Protein AF-A0A0K2GGG1-F1 (afdb_monomer)

Structure (mmCIF, N/CA/C/O backbone):
data_AF-A0A0K2GGG1-F1
#
_entry.id   AF-A0A0K2GGG1-F1
#
loop_
_atom_site.group_PDB
_atom_site.id
_atom_site.type_symbol
_atom_site.label_atom_id
_atom_site.label_alt_id
_atom_site.label_comp_id
_atom_site.label_asym_id
_atom_site.label_entity_id
_atom_site.label_seq_id
_atom_site.pdbx_PDB_ins_code
_atom_site.Cartn_x
_atom_site.Cartn_y
_atom_site.Cartn_z
_atom_site.occupancy
_atom_site.B_iso_or_equiv
_atom_site.auth_seq_id
_atom_site.auth_comp_id
_atom_site.auth_asym_id
_atom_site.auth_atom_id
_atom_site.pdbx_PDB_model_num
ATOM 1 N N . MET A 1 1 ? 23.194 -4.667 -5.342 1.00 60.28 1 MET A N 1
ATOM 2 C CA . MET A 1 1 ? 22.878 -6.091 -5.567 1.00 60.28 1 MET A CA 1
ATOM 3 C C . MET A 1 1 ? 22.577 -6.253 -7.044 1.00 60.28 1 MET A C 1
ATOM 5 O O . MET A 1 1 ? 21.458 -5.980 -7.454 1.00 60.28 1 MET A O 1
ATOM 9 N N . GLU A 1 2 ? 23.591 -6.583 -7.842 1.00 70.12 2 GLU A N 1
ATOM 10 C CA . GLU A 1 2 ? 23.447 -6.725 -9.300 1.00 70.12 2 GLU A CA 1
ATOM 11 C C . GLU A 1 2 ? 22.573 -7.927 -9.679 1.00 70.12 2 GLU A C 1
ATOM 13 O O . GLU A 1 2 ? 21.819 -7.833 -10.638 1.00 70.12 2 GLU A O 1
ATOM 18 N N . TRP A 1 3 ? 22.535 -8.960 -8.829 1.00 77.25 3 TRP A N 1
ATOM 19 C CA . TRP A 1 3 ? 21.782 -10.194 -9.073 1.00 77.25 3 TRP A CA 1
ATOM 20 C C . TRP A 1 3 ? 20.269 -10.023 -9.285 1.00 77.25 3 TRP A C 1
ATOM 22 O O . TRP A 1 3 ? 19.634 -10.866 -9.902 1.00 77.25 3 TRP A O 1
ATOM 32 N N . LEU A 1 4 ? 19.648 -8.927 -8.824 1.00 76.44 4 LEU A N 1
ATOM 33 C CA . LEU A 1 4 ? 18.224 -8.671 -9.112 1.00 76.44 4 LEU A CA 1
ATOM 34 C C . LEU A 1 4 ? 17.954 -8.393 -10.602 1.00 76.44 4 LEU A C 1
ATOM 36 O O . LEU A 1 4 ? 16.791 -8.405 -11.015 1.00 76.44 4 LEU A O 1
ATOM 40 N N . LYS A 1 5 ? 19.004 -8.112 -11.381 1.00 78.25 5 LYS A N 1
ATOM 41 C CA . LYS A 1 5 ? 18.961 -7.916 -12.833 1.00 78.25 5 LYS A CA 1
ATOM 42 C C . LYS A 1 5 ? 19.289 -9.190 -13.616 1.00 78.25 5 LYS A C 1
ATOM 44 O O . LYS A 1 5 ? 19.079 -9.195 -14.823 1.00 78.25 5 LYS A O 1
ATOM 49 N N . ASP A 1 6 ? 19.760 -10.243 -12.950 1.00 84.62 6 ASP A N 1
ATOM 50 C CA . ASP A 1 6 ? 20.060 -11.521 -13.595 1.00 84.62 6 ASP A CA 1
ATOM 51 C C . ASP A 1 6 ? 18.780 -12.150 -14.170 1.00 84.62 6 ASP A C 1
ATOM 53 O O . ASP A 1 6 ? 17.676 -11.797 -13.726 1.00 84.62 6 ASP A O 1
ATOM 57 N N . PRO A 1 7 ? 18.900 -13.082 -15.134 1.00 87.75 7 PRO A N 1
ATOM 58 C CA . PRO A 1 7 ? 17.758 -13.794 -15.692 1.00 87.75 7 PRO A CA 1
ATOM 59 C C . PRO A 1 7 ? 16.873 -14.419 -14.612 1.00 87.75 7 PRO A C 1
ATOM 61 O O . PRO A 1 7 ? 17.352 -15.035 -13.658 1.00 87.75 7 PRO A O 1
ATOM 64 N N . GLY A 1 8 ? 15.567 -14.232 -14.772 1.00 87.19 8 GLY A N 1
ATOM 65 C CA . GLY A 1 8 ? 14.542 -14.726 -13.871 1.00 87.19 8 GLY A CA 1
ATOM 66 C C . GLY A 1 8 ? 14.469 -16.252 -13.798 1.00 87.19 8 GLY A C 1
ATOM 67 O O . GLY A 1 8 ? 15.013 -16.986 -14.621 1.00 87.19 8 GLY A O 1
ATOM 68 N N . PHE A 1 9 ? 13.758 -16.737 -12.785 1.00 91.81 9 PHE A N 1
ATOM 69 C CA . PHE A 1 9 ? 13.574 -18.162 -12.509 1.00 91.81 9 PHE A CA 1
ATOM 70 C C . PHE A 1 9 ? 12.283 -18.737 -13.112 1.00 91.81 9 PHE A C 1
ATOM 72 O O . PHE A 1 9 ? 12.062 -19.944 -13.033 1.00 91.81 9 PHE A O 1
ATOM 79 N N . LEU A 1 10 ? 11.423 -17.907 -13.713 1.00 88.94 10 LEU A N 1
ATOM 80 C CA . LEU A 1 10 ? 10.177 -18.332 -14.363 1.00 88.94 10 LEU A CA 1
ATOM 81 C C . LEU A 1 10 ? 10.354 -18.706 -15.844 1.00 88.94 10 LEU A C 1
ATOM 83 O O . LEU A 1 10 ? 9.376 -19.051 -16.503 1.00 88.94 10 LEU A O 1
ATOM 87 N N . GLY A 1 11 ? 11.583 -18.655 -16.373 1.00 84.38 11 GLY A N 1
ATOM 88 C CA . GLY A 1 11 ? 11.876 -19.003 -17.769 1.00 84.38 11 GLY A CA 1
ATOM 89 C C . GLY A 1 11 ? 11.333 -17.997 -18.791 1.00 84.38 11 GLY A C 1
ATOM 90 O O . GLY A 1 11 ? 11.117 -18.353 -19.946 1.00 84.38 11 GLY A O 1
ATOM 91 N N . THR A 1 12 ? 11.084 -16.757 -18.364 1.00 87.31 12 THR A N 1
ATOM 92 C CA . THR A 1 12 ? 10.664 -15.630 -19.210 1.00 87.31 12 THR A CA 1
ATOM 93 C C . THR A 1 12 ? 11.850 -14.687 -19.470 1.00 87.31 12 THR A C 1
ATOM 95 O O . THR A 1 12 ? 12.963 -14.934 -19.007 1.00 87.31 12 THR A O 1
ATOM 98 N N . HIS A 1 13 ? 11.628 -13.572 -20.174 1.00 86.31 13 HIS A N 1
ATOM 99 C CA . HIS A 1 13 ? 12.632 -12.506 -20.327 1.00 86.31 13 HIS A CA 1
ATOM 100 C C . HIS A 1 13 ? 12.722 -11.575 -19.104 1.00 86.31 13 HIS A C 1
ATOM 102 O O . HIS A 1 13 ? 13.325 -10.504 -19.171 1.00 86.31 13 HIS A O 1
ATOM 108 N N . ALA A 1 14 ? 12.077 -11.940 -17.997 1.00 84.81 14 ALA A N 1
ATOM 109 C CA . ALA A 1 14 ? 12.106 -11.180 -16.762 1.00 84.81 14 ALA A CA 1
ATOM 110 C C . ALA A 1 14 ? 13.447 -11.321 -16.041 1.00 84.81 14 ALA A C 1
ATOM 112 O O . ALA A 1 14 ? 14.179 -12.294 -16.210 1.00 84.81 14 ALA A O 1
ATOM 113 N N . THR A 1 15 ? 13.735 -10.352 -15.175 1.00 86.62 15 THR A N 1
ATOM 114 C CA . THR A 1 15 ? 14.831 -10.460 -14.214 1.00 86.62 15 THR A CA 1
ATOM 115 C C . THR A 1 15 ? 14.374 -11.167 -12.939 1.00 86.62 15 THR A C 1
ATOM 117 O O . THR A 1 15 ? 13.176 -11.206 -12.639 1.00 86.62 15 THR A O 1
ATOM 120 N N . ILE A 1 16 ? 15.314 -11.629 -12.108 1.00 86.06 16 ILE A N 1
ATOM 121 C CA . ILE A 1 16 ? 15.000 -12.189 -10.782 1.00 86.06 16 ILE A CA 1
ATOM 122 C C . ILE A 1 16 ? 14.147 -11.221 -9.953 1.00 86.06 16 ILE A C 1
ATOM 124 O O . ILE A 1 16 ? 13.198 -11.636 -9.290 1.00 86.06 16 ILE A O 1
ATOM 128 N N . GLY A 1 17 ? 14.439 -9.918 -10.004 1.00 84.69 17 GLY A N 1
ATOM 129 C CA . GLY A 1 17 ? 13.645 -8.911 -9.303 1.00 84.69 17 GLY A CA 1
ATOM 130 C C . GLY A 1 17 ? 12.199 -8.828 -9.800 1.00 84.69 17 GLY A C 1
ATOM 131 O O . GLY A 1 17 ? 11.287 -8.659 -8.990 1.00 84.69 17 GLY A O 1
ATOM 132 N N . ALA A 1 18 ? 11.971 -8.945 -11.110 1.00 85.75 18 ALA A N 1
ATOM 133 C CA . ALA A 1 18 ? 10.625 -8.940 -11.682 1.00 85.75 18 ALA A CA 1
ATOM 134 C C . ALA A 1 18 ? 9.851 -10.216 -11.318 1.00 85.75 18 ALA A C 1
ATOM 136 O O . ALA A 1 18 ? 8.711 -10.117 -10.863 1.00 85.75 18 ALA A O 1
ATOM 137 N N . ASP A 1 19 ? 10.486 -11.384 -11.413 1.00 89.69 19 ASP A N 1
ATOM 138 C CA . ASP A 1 19 ? 9.877 -12.661 -11.024 1.00 89.69 19 ASP A CA 1
ATOM 139 C C . ASP A 1 19 ? 9.556 -12.718 -9.535 1.00 89.69 19 ASP A C 1
ATOM 141 O O . ASP A 1 19 ? 8.464 -13.132 -9.142 1.00 89.69 19 ASP A O 1
ATOM 145 N N . LEU A 1 20 ? 10.470 -12.236 -8.691 1.00 90.31 20 LEU A N 1
ATOM 146 C CA . LEU A 1 20 ? 10.243 -12.142 -7.254 1.00 90.31 20 LEU A CA 1
ATOM 147 C C . LEU A 1 20 ? 9.075 -11.204 -6.945 1.00 90.31 20 LEU A C 1
ATOM 149 O O . LEU A 1 20 ? 8.227 -11.538 -6.121 1.00 90.31 20 LEU A O 1
ATOM 153 N N . SER A 1 21 ? 8.994 -10.052 -7.616 1.00 89.56 21 SER A N 1
ATOM 154 C CA . SER A 1 21 ? 7.864 -9.134 -7.461 1.00 89.56 21 SER A CA 1
ATOM 155 C C . SER A 1 21 ? 6.541 -9.792 -7.855 1.00 89.56 21 SER A C 1
ATOM 157 O O . SER A 1 21 ? 5.560 -9.657 -7.124 1.00 89.56 21 SER A O 1
ATOM 159 N N . GLN A 1 22 ? 6.504 -10.526 -8.968 1.00 92.00 22 GLN A N 1
ATOM 160 C CA . GLN A 1 22 ? 5.299 -11.216 -9.431 1.00 92.00 22 GLN A CA 1
ATOM 161 C C . GLN A 1 22 ? 4.893 -12.358 -8.485 1.00 92.00 22 GLN A C 1
ATOM 163 O O . GLN A 1 22 ? 3.712 -12.519 -8.154 1.00 92.00 22 GLN A O 1
ATOM 168 N N . LEU A 1 23 ? 5.869 -13.113 -7.976 1.00 95.12 23 LEU A N 1
ATOM 169 C CA . LEU A 1 23 ? 5.656 -14.152 -6.971 1.00 95.12 23 LEU A CA 1
ATOM 170 C C . LEU A 1 23 ? 5.094 -13.562 -5.671 1.00 95.12 23 LEU A C 1
ATOM 172 O O . LEU A 1 23 ? 4.110 -14.072 -5.136 1.00 95.12 23 LEU A O 1
ATOM 176 N N . MET A 1 24 ? 5.677 -12.468 -5.177 1.00 95.06 24 MET A N 1
ATOM 177 C CA . MET A 1 24 ? 5.210 -11.794 -3.963 1.00 95.06 24 MET A CA 1
ATOM 178 C C . MET A 1 24 ? 3.820 -11.180 -4.150 1.00 95.06 24 MET A C 1
ATOM 180 O O . MET A 1 24 ? 2.977 -11.320 -3.267 1.00 95.06 24 MET A O 1
ATOM 184 N N . ALA A 1 25 ? 3.534 -10.570 -5.304 1.00 95.00 25 ALA A N 1
ATOM 185 C CA . ALA A 1 25 ? 2.197 -10.069 -5.625 1.00 95.00 25 ALA A CA 1
ATOM 186 C C . ALA A 1 25 ? 1.15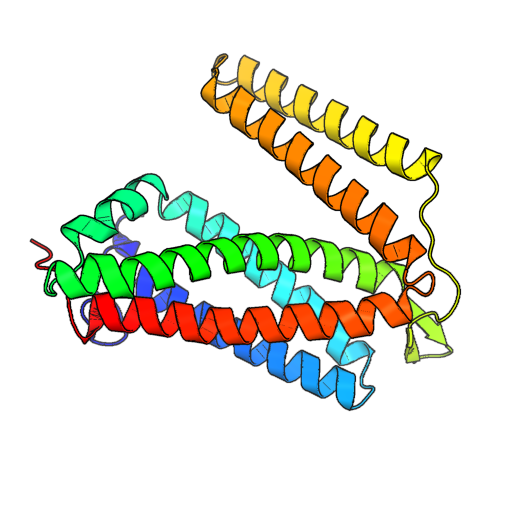1 -11.196 -5.603 1.00 95.00 25 ALA A C 1
ATOM 188 O O . ALA A 1 25 ? 0.073 -11.026 -5.026 1.00 95.00 25 ALA A O 1
ATOM 189 N N . THR A 1 26 ? 1.489 -12.365 -6.157 1.00 97.62 26 THR A N 1
ATOM 190 C CA . THR A 1 26 ? 0.639 -13.566 -6.119 1.00 97.62 26 THR A CA 1
ATOM 191 C C . THR A 1 26 ? 0.420 -14.042 -4.684 1.00 97.62 26 THR A C 1
ATOM 193 O O . THR A 1 26 ? -0.722 -14.244 -4.264 1.00 97.62 26 THR A O 1
ATOM 196 N N . LEU A 1 27 ? 1.501 -14.165 -3.906 1.00 98.00 27 LEU A N 1
ATOM 197 C CA . LEU A 1 27 ? 1.458 -14.587 -2.507 1.00 98.00 27 LEU A CA 1
ATOM 198 C C . LEU A 1 27 ? 0.575 -13.655 -1.670 1.00 98.00 27 LEU A C 1
ATOM 200 O O . LEU A 1 27 ? -0.375 -14.119 -1.041 1.00 98.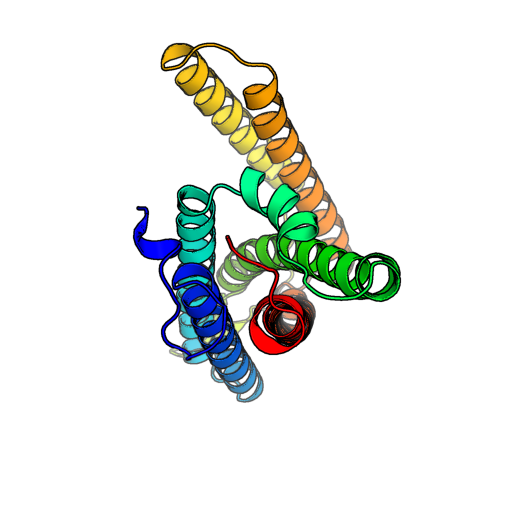00 27 LEU A O 1
ATOM 204 N N . PHE A 1 28 ? 0.847 -12.348 -1.674 1.00 98.00 28 PHE A N 1
ATOM 205 C CA . PHE A 1 28 ? 0.099 -11.386 -0.863 1.00 98.00 28 PHE A CA 1
ATOM 206 C C . PHE A 1 28 ? -1.372 -11.324 -1.264 1.00 98.00 28 PHE A C 1
ATOM 208 O O . PHE A 1 28 ? -2.238 -11.357 -0.392 1.00 98.00 28 PHE A O 1
ATOM 215 N N . THR A 1 29 ? -1.673 -11.320 -2.564 1.00 98.12 29 THR A N 1
ATOM 216 C CA . THR A 1 29 ? -3.063 -11.342 -3.043 1.00 98.12 29 THR A CA 1
ATOM 217 C C . THR A 1 29 ? -3.782 -12.605 -2.577 1.00 98.12 29 THR A C 1
ATOM 219 O O . THR A 1 29 ? -4.894 -12.518 -2.056 1.00 98.12 29 THR A O 1
ATOM 222 N N . GLY A 1 30 ? -3.134 -13.770 -2.674 1.00 98.56 30 GLY A N 1
ATOM 223 C CA . GLY A 1 30 ? -3.665 -15.032 -2.161 1.00 98.56 30 GLY A CA 1
ATOM 224 C C . GLY A 1 30 ? -3.952 -14.981 -0.658 1.00 98.56 30 GLY A C 1
ATOM 225 O O . GLY A 1 30 ? -5.067 -15.291 -0.232 1.00 98.56 30 GLY A O 1
ATOM 226 N N . LEU A 1 31 ? -2.992 -14.515 0.150 1.00 98.44 31 LEU A N 1
ATOM 227 C CA . LEU A 1 31 ? -3.171 -14.356 1.599 1.00 98.44 31 LEU A CA 1
ATOM 228 C C . LEU A 1 31 ? -4.315 -13.390 1.930 1.00 98.44 31 LEU A C 1
ATOM 230 O O . LEU A 1 31 ? -5.121 -13.675 2.816 1.00 98.44 31 LEU A O 1
ATOM 234 N N . PHE A 1 32 ? -4.442 -12.276 1.209 1.00 98.38 32 PHE A N 1
ATOM 235 C CA . PHE A 1 32 ? -5.510 -11.307 1.447 1.00 98.38 32 PHE A CA 1
ATOM 236 C C . PHE A 1 32 ? -6.885 -11.826 1.023 1.00 98.38 32 PHE A C 1
ATOM 238 O O . PHE A 1 32 ? -7.862 -11.583 1.732 1.00 98.38 32 PHE A O 1
ATOM 245 N N . ILE A 1 33 ? -6.979 -12.619 -0.048 1.00 98.50 33 ILE A N 1
ATOM 246 C CA . ILE A 1 33 ? -8.215 -13.330 -0.407 1.00 98.50 33 ILE A CA 1
ATOM 247 C C . ILE A 1 33 ? -8.602 -14.316 0.704 1.00 98.50 33 ILE A C 1
ATOM 249 O O . ILE A 1 33 ? -9.760 -14.338 1.127 1.00 98.50 33 ILE A O 1
ATOM 253 N N . ILE A 1 34 ? -7.647 -15.088 1.234 1.00 98.62 34 ILE A N 1
ATOM 254 C CA . ILE A 1 34 ? -7.888 -15.994 2.371 1.00 98.62 34 ILE A CA 1
ATOM 255 C C . ILE A 1 34 ? -8.348 -15.192 3.598 1.00 98.62 34 ILE A C 1
ATOM 257 O O . ILE A 1 34 ? -9.326 -15.556 4.254 1.00 98.62 34 ILE A O 1
ATOM 261 N N . GLY A 1 35 ? -7.700 -14.065 3.895 1.00 98.12 35 GLY A N 1
ATOM 262 C CA . GLY A 1 35 ? -8.099 -13.122 4.943 1.00 98.12 35 GLY A CA 1
ATOM 263 C C . GLY A 1 35 ? -9.522 -12.603 4.756 1.00 98.12 35 GLY A C 1
ATOM 264 O O . GLY A 1 35 ? -10.311 -12.586 5.703 1.00 98.12 35 GLY A O 1
ATOM 265 N N . TRP A 1 36 ? -9.899 -12.244 3.533 1.00 98.06 36 TRP A N 1
ATOM 266 C CA . TRP A 1 36 ? -11.246 -11.790 3.201 1.00 98.06 36 TRP A CA 1
ATOM 267 C C . TRP A 1 36 ? -12.290 -12.898 3.386 1.00 98.06 36 TRP A C 1
ATOM 269 O O . TRP A 1 36 ? -13.371 -12.658 3.932 1.00 98.06 36 TRP A O 1
ATOM 279 N N . VAL A 1 37 ? -11.977 -14.135 2.996 1.00 98.25 37 VAL A N 1
ATOM 280 C CA . VAL A 1 37 ? -12.852 -15.294 3.234 1.00 98.25 37 VAL A CA 1
ATOM 281 C C . VAL A 1 37 ? -13.037 -15.545 4.733 1.00 98.25 37 VAL A C 1
ATOM 283 O O . VAL A 1 37 ? -14.172 -15.745 5.168 1.00 98.25 37 VAL A O 1
ATOM 286 N N . GLN A 1 38 ? -11.973 -15.468 5.537 1.00 98.19 38 GLN A N 1
ATOM 287 C CA . GLN A 1 38 ? -12.056 -15.591 6.999 1.00 98.19 38 GLN A CA 1
ATOM 288 C C . GLN A 1 38 ? -12.956 -14.513 7.618 1.00 98.19 38 GLN A C 1
ATOM 290 O O . GLN A 1 38 ? -13.803 -14.829 8.456 1.00 98.19 38 GLN A O 1
ATOM 295 N N . ALA A 1 39 ? -12.859 -13.262 7.149 1.00 95.75 39 ALA A N 1
ATOM 296 C CA . ALA A 1 39 ? -13.759 -12.190 7.583 1.00 95.75 39 ALA A CA 1
ATOM 297 C C . ALA A 1 39 ? -15.228 -12.513 7.273 1.00 95.75 39 ALA A C 1
ATOM 299 O O . ALA A 1 39 ? -16.091 -12.364 8.141 1.00 95.75 39 ALA A O 1
ATOM 300 N N . ARG A 1 40 ? -15.523 -13.018 6.065 1.00 95.19 40 ARG A N 1
ATOM 301 C CA . ARG A 1 40 ? -16.888 -13.424 5.676 1.00 95.19 40 ARG A CA 1
ATOM 302 C C . ARG A 1 40 ? -17.412 -14.600 6.504 1.00 95.19 40 ARG A C 1
ATOM 304 O O . ARG A 1 40 ? -18.597 -14.634 6.821 1.00 95.19 40 ARG A O 1
ATOM 311 N N . LYS A 1 41 ? -16.531 -15.513 6.921 1.00 96.12 41 LYS A N 1
ATOM 312 C CA . LYS A 1 41 ? -16.836 -16.629 7.836 1.00 96.12 41 LYS A CA 1
ATOM 313 C C . LYS A 1 41 ? -16.900 -16.224 9.316 1.00 96.12 41 LYS A C 1
ATOM 315 O O . LYS A 1 41 ? -17.050 -17.094 10.168 1.00 96.12 41 LYS A O 1
ATOM 320 N N . ARG A 1 42 ? -16.794 -14.928 9.642 1.00 92.75 42 ARG A N 1
ATOM 321 C CA . ARG A 1 42 ? -16.764 -14.394 11.019 1.00 92.75 42 ARG A CA 1
ATOM 322 C C . ARG A 1 42 ? -15.609 -14.945 11.875 1.00 92.75 42 ARG A C 1
ATOM 324 O O . ARG A 1 42 ? -15.698 -14.967 13.099 1.00 92.75 42 ARG A O 1
ATOM 331 N N . GLN A 1 43 ? -14.505 -15.350 11.246 1.00 95.62 43 GLN A N 1
ATOM 332 C CA . GLN A 1 43 ? -13.283 -15.814 11.914 1.00 95.62 43 GLN A CA 1
ATOM 333 C C . GLN A 1 43 ? -12.362 -14.621 12.208 1.00 95.62 43 GLN A C 1
ATOM 335 O O . GLN A 1 43 ? -11.338 -14.427 11.555 1.00 95.62 43 GLN A O 1
ATOM 340 N N . ALA A 1 44 ? -12.771 -13.775 13.157 1.00 94.50 44 ALA A N 1
ATOM 341 C CA . ALA A 1 44 ? -12.159 -12.465 13.378 1.00 94.50 44 ALA A CA 1
ATOM 342 C C . ALA A 1 44 ? -10.682 -12.523 13.800 1.00 94.50 44 ALA A C 1
ATOM 344 O O . ALA A 1 44 ? -9.894 -11.738 13.282 1.00 94.50 44 ALA A O 1
ATOM 345 N N . ASP A 1 45 ? -10.290 -13.434 14.695 1.00 95.69 45 ASP A N 1
ATOM 346 C CA . ASP A 1 45 ? -8.892 -13.541 15.140 1.00 95.69 45 ASP A CA 1
ATOM 347 C C . ASP A 1 45 ? -7.951 -13.981 14.020 1.00 95.69 45 ASP A C 1
ATOM 349 O O . ASP A 1 45 ? -6.919 -13.348 13.7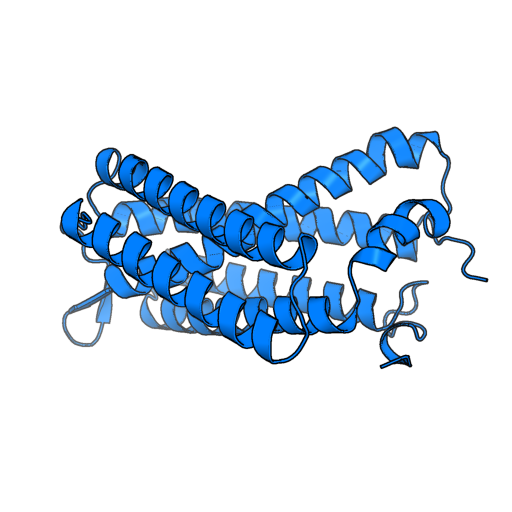91 1.00 95.69 45 ASP A O 1
ATOM 353 N N . ALA A 1 46 ? -8.339 -15.019 13.280 1.00 96.94 46 ALA A N 1
ATOM 354 C CA . ALA A 1 46 ? -7.540 -15.545 12.182 1.00 96.94 46 ALA A CA 1
ATOM 355 C C . ALA A 1 46 ? -7.436 -14.529 11.025 1.00 96.94 46 ALA A C 1
ATOM 357 O O . ALA A 1 46 ? -6.345 -14.275 10.514 1.00 96.94 46 ALA A O 1
ATOM 358 N N . HIS A 1 47 ? -8.541 -13.841 10.700 1.00 97.50 47 HIS A N 1
ATOM 359 C CA . HIS A 1 47 ? -8.527 -12.694 9.792 1.00 97.50 47 HIS A CA 1
ATOM 360 C C . HIS A 1 47 ? -7.569 -11.596 10.272 1.00 97.50 47 HIS A C 1
ATOM 362 O O . HIS A 1 47 ? -6.729 -11.141 9.500 1.00 97.50 47 HIS A O 1
ATOM 368 N N . HIS A 1 48 ? -7.687 -11.164 11.530 1.00 97.31 48 HIS A N 1
ATOM 369 C CA . HIS A 1 48 ? -6.941 -10.019 12.047 1.00 97.31 48 HIS A CA 1
ATOM 370 C C . HIS A 1 48 ? -5.431 -10.249 11.977 1.00 97.31 48 HIS A C 1
ATOM 372 O O . HIS A 1 48 ? -4.711 -9.410 11.438 1.00 97.31 48 HIS A O 1
ATOM 378 N N . TRP A 1 49 ? -4.958 -11.402 12.456 1.00 97.56 49 TRP A N 1
ATOM 379 C CA . TRP A 1 49 ? -3.534 -11.724 12.428 1.00 97.56 49 TRP A CA 1
ATOM 380 C C . TRP A 1 49 ? -3.009 -11.963 11.018 1.00 97.56 49 TRP A C 1
ATOM 382 O O . TRP A 1 49 ? -1.933 -11.462 10.692 1.00 97.56 49 TRP A O 1
ATOM 392 N N . LEU A 1 50 ? -3.769 -12.649 10.156 1.00 98.38 50 LEU A N 1
ATOM 393 C CA . LEU A 1 50 ? -3.342 -12.850 8.773 1.00 98.38 50 LEU A CA 1
ATOM 394 C C . LEU A 1 50 ? -3.216 -11.517 8.027 1.00 98.38 50 LEU A C 1
ATOM 396 O O . LEU A 1 50 ? -2.203 -11.281 7.370 1.00 98.38 50 LEU A O 1
ATOM 400 N N . MET A 1 51 ? -4.214 -10.635 8.145 1.00 98.06 51 MET A N 1
ATOM 401 C CA . MET A 1 51 ? -4.173 -9.330 7.482 1.00 98.06 51 MET A CA 1
ATOM 402 C C . MET A 1 51 ? -3.060 -8.452 8.047 1.00 98.06 51 MET A C 1
ATOM 404 O O . MET A 1 51 ? -2.355 -7.815 7.272 1.00 98.06 51 MET A O 1
ATOM 408 N N . PHE A 1 52 ? -2.865 -8.434 9.367 1.00 98.06 52 PHE A N 1
ATOM 409 C CA . PHE A 1 52 ? -1.797 -7.654 9.986 1.00 98.06 52 PHE A CA 1
ATOM 410 C C . PHE A 1 52 ? -0.415 -8.113 9.511 1.00 98.06 52 PHE A C 1
ATOM 412 O O . PHE A 1 52 ? 0.329 -7.315 8.943 1.00 98.06 52 PHE A O 1
ATOM 419 N N . CYS A 1 53 ? -0.093 -9.399 9.670 1.00 98.25 53 CYS A N 1
ATOM 420 C CA . CYS A 1 53 ? 1.203 -9.937 9.263 1.00 98.25 53 CYS A CA 1
ATOM 421 C C . CYS A 1 53 ? 1.418 -9.799 7.752 1.00 98.25 53 CYS A C 1
ATOM 423 O O . CYS A 1 53 ? 2.491 -9.379 7.322 1.00 98.25 53 CYS A O 1
ATOM 425 N N . GLY A 1 54 ? 0.391 -10.085 6.946 1.00 97.88 54 GLY A N 1
ATOM 426 C CA . GLY A 1 54 ? 0.457 -9.959 5.493 1.00 97.88 54 GLY A CA 1
ATOM 427 C C . GLY A 1 54 ? 0.680 -8.518 5.029 1.00 97.88 54 GLY A C 1
ATOM 428 O O . GLY A 1 54 ? 1.534 -8.281 4.181 1.00 97.88 54 GLY A O 1
ATOM 429 N N . MET A 1 55 ? -0.030 -7.538 5.599 1.00 97.62 55 MET A N 1
ATOM 430 C CA . MET A 1 55 ? 0.155 -6.129 5.232 1.00 97.62 55 MET A CA 1
ATOM 431 C C . MET A 1 55 ? 1.510 -5.586 5.698 1.00 97.62 55 MET A C 1
ATOM 433 O O . MET A 1 55 ? 2.136 -4.836 4.954 1.00 97.62 55 MET A O 1
ATOM 437 N N . ILE A 1 56 ? 2.001 -5.980 6.879 1.00 97.81 56 ILE A N 1
ATOM 438 C CA . ILE A 1 56 ? 3.346 -5.601 7.342 1.00 97.81 56 ILE A CA 1
ATOM 439 C C . ILE A 1 56 ? 4.424 -6.202 6.435 1.00 97.81 56 ILE A C 1
ATOM 441 O O . ILE A 1 56 ? 5.323 -5.479 6.008 1.00 97.81 56 ILE A O 1
ATOM 445 N N . ALA A 1 57 ? 4.316 -7.487 6.088 1.00 97.25 57 ALA A N 1
ATOM 446 C CA . ALA A 1 57 ? 5.242 -8.143 5.167 1.00 97.25 57 ALA A CA 1
ATOM 447 C C . ALA A 1 57 ? 5.217 -7.495 3.775 1.00 97.25 57 ALA A C 1
ATOM 449 O O . ALA A 1 57 ? 6.273 -7.243 3.199 1.00 97.25 57 ALA A O 1
ATOM 450 N N . MET A 1 58 ? 4.029 -7.154 3.265 1.00 95.94 58 MET A N 1
ATOM 451 C CA . MET A 1 58 ? 3.871 -6.433 2.004 1.00 95.94 58 MET A CA 1
ATOM 452 C C . MET A 1 58 ? 4.553 -5.061 2.058 1.00 95.94 58 MET A C 1
ATOM 454 O O . MET A 1 58 ? 5.356 -4.752 1.183 1.00 95.94 58 MET A O 1
ATOM 458 N N . LEU A 1 59 ? 4.290 -4.247 3.085 1.00 95.00 59 LEU A N 1
ATOM 459 C CA . LEU A 1 59 ? 4.923 -2.930 3.234 1.00 95.00 59 LEU A CA 1
ATOM 460 C C . LEU A 1 59 ? 6.448 -3.044 3.347 1.00 95.00 59 LEU A C 1
ATOM 462 O O . LEU A 1 59 ? 7.164 -2.291 2.690 1.00 95.00 59 LEU A O 1
ATOM 466 N N . ALA A 1 60 ? 6.951 -4.004 4.126 1.00 94.12 60 ALA A N 1
ATOM 467 C CA . ALA A 1 60 ? 8.382 -4.263 4.248 1.00 94.12 60 ALA A CA 1
ATOM 468 C C . ALA A 1 60 ? 9.002 -4.680 2.907 1.00 94.12 60 ALA A C 1
ATOM 470 O O . ALA A 1 60 ? 10.055 -4.159 2.537 1.00 94.12 60 ALA A O 1
ATOM 471 N N . PHE A 1 61 ? 8.329 -5.560 2.156 1.00 91.44 61 PHE A N 1
ATOM 472 C CA . PHE A 1 61 ? 8.749 -5.949 0.814 1.00 91.44 61 PHE A CA 1
ATOM 473 C C . PHE A 1 61 ? 8.803 -4.741 -0.117 1.00 91.44 61 PHE A C 1
ATOM 475 O O . PHE A 1 61 ? 9.841 -4.516 -0.722 1.00 91.44 61 PHE A O 1
ATOM 482 N N . PHE A 1 62 ? 7.747 -3.923 -0.191 1.00 87.50 62 PHE A N 1
ATOM 483 C CA . PHE A 1 62 ? 7.738 -2.725 -1.036 1.00 87.50 62 PHE A CA 1
ATOM 484 C C . PHE A 1 62 ? 8.856 -1.749 -0.663 1.00 87.50 62 PHE A C 1
ATOM 486 O O . PHE A 1 62 ? 9.545 -1.256 -1.550 1.00 87.50 62 PHE A O 1
ATOM 493 N N . VAL A 1 63 ? 9.081 -1.492 0.630 1.00 86.94 63 VAL A N 1
ATOM 494 C CA . VAL A 1 63 ? 10.170 -0.614 1.089 1.00 86.94 63 VAL A CA 1
ATOM 495 C C . VAL A 1 63 ? 11.530 -1.169 0.675 1.00 86.94 63 VAL A C 1
ATOM 497 O O . VAL A 1 63 ? 12.312 -0.451 0.054 1.00 86.94 63 VAL A O 1
ATOM 500 N N . ALA A 1 64 ? 11.813 -2.439 0.972 1.00 85.44 64 ALA A N 1
ATOM 501 C CA . ALA A 1 64 ? 13.074 -3.074 0.602 1.00 85.44 64 ALA A CA 1
ATOM 502 C C . ALA A 1 64 ? 13.262 -3.075 -0.921 1.00 85.44 64 ALA A C 1
ATOM 504 O O . ALA A 1 64 ? 14.268 -2.596 -1.438 1.00 85.44 64 ALA A O 1
ATOM 505 N N . TYR A 1 65 ? 12.254 -3.541 -1.648 1.00 78.31 65 TYR A N 1
ATOM 506 C CA . TYR A 1 65 ? 12.258 -3.616 -3.098 1.00 78.31 65 TYR A CA 1
ATOM 507 C C . TYR A 1 65 ? 12.490 -2.243 -3.743 1.00 78.31 65 TYR A C 1
ATOM 509 O O . TYR A 1 65 ? 13.319 -2.128 -4.645 1.00 78.31 65 TYR A O 1
ATOM 517 N N . TYR A 1 66 ? 11.856 -1.178 -3.242 1.00 71.62 66 TYR A N 1
ATOM 518 C CA . TYR A 1 66 ? 12.075 0.180 -3.745 1.00 71.62 66 TYR A CA 1
ATOM 519 C C . TYR A 1 66 ? 13.451 0.752 -3.409 1.00 71.62 66 TYR A C 1
ATOM 521 O O . TYR A 1 66 ? 14.050 1.416 -4.259 1.00 71.62 66 TYR A O 1
ATOM 529 N N . LEU A 1 67 ? 13.974 0.484 -2.210 1.00 70.62 67 LEU A N 1
ATOM 530 C CA . LEU A 1 67 ? 15.329 0.892 -1.834 1.00 70.62 67 LEU A CA 1
ATOM 531 C C . LEU A 1 67 ? 16.383 0.240 -2.738 1.00 70.62 67 LEU A C 1
ATOM 533 O O . LEU A 1 67 ? 17.374 0.883 -3.083 1.00 70.62 67 LEU A O 1
ATOM 537 N N . PHE A 1 68 ? 16.164 -1.011 -3.149 1.00 67.38 68 PHE A N 1
ATOM 538 C CA . PHE A 1 68 ? 17.151 -1.777 -3.910 1.00 67.38 68 PHE A CA 1
ATOM 539 C C . PHE A 1 68 ? 16.991 -1.692 -5.432 1.00 67.38 68 PHE A C 1
ATOM 541 O O . PHE A 1 68 ? 17.999 -1.772 -6.131 1.00 67.38 68 PHE A O 1
ATOM 548 N N . ARG A 1 69 ? 15.775 -1.490 -5.960 1.00 64.31 69 ARG A N 1
ATOM 549 C CA . ARG A 1 69 ? 15.518 -1.430 -7.414 1.00 64.31 69 ARG A CA 1
ATOM 550 C C . ARG A 1 69 ? 15.601 -0.015 -8.013 1.00 64.31 69 ARG A C 1
ATOM 552 O O . ARG A 1 69 ? 15.513 0.115 -9.224 1.00 64.31 69 ARG A O 1
ATOM 559 N N . GLN A 1 70 ? 15.814 1.033 -7.204 1.00 53.25 70 GLN A N 1
ATOM 560 C CA . GLN A 1 70 ? 16.042 2.424 -7.649 1.00 53.25 70 GLN A CA 1
ATOM 561 C C . GLN A 1 70 ? 15.065 2.897 -8.750 1.00 53.25 70 GLN A C 1
ATOM 563 O O . GLN A 1 70 ? 15.439 3.045 -9.909 1.00 53.25 70 GLN A O 1
ATOM 568 N N . LEU A 1 71 ? 13.819 3.203 -8.371 1.00 48.12 71 LEU A N 1
ATOM 569 C CA . LEU A 1 71 ? 12.705 3.662 -9.233 1.00 48.12 71 LEU A CA 1
ATOM 570 C C . LEU A 1 71 ? 13.019 4.663 -10.360 1.00 48.12 71 LEU A C 1
ATOM 572 O O . LEU A 1 71 ? 12.263 4.721 -11.326 1.00 48.12 71 LEU A O 1
ATOM 576 N N . GLY A 1 72 ? 14.096 5.446 -10.261 1.00 44.50 72 GLY A N 1
ATOM 577 C CA . GLY A 1 72 ? 14.549 6.306 -11.357 1.00 44.50 72 GLY A CA 1
ATOM 578 C C . GLY A 1 72 ? 14.875 5.533 -12.640 1.00 44.50 72 GLY A C 1
ATOM 579 O O . GLY A 1 72 ? 14.712 6.085 -13.719 1.00 44.50 72 GLY A O 1
ATOM 580 N N . VAL A 1 73 ? 15.258 4.256 -12.536 1.00 41.94 73 VAL A N 1
ATOM 581 C CA . VAL A 1 73 ? 15.552 3.377 -13.679 1.00 41.94 73 VAL A CA 1
ATOM 582 C C . VAL A 1 73 ? 14.265 2.843 -14.330 1.00 41.94 73 VAL A C 1
ATOM 584 O O . VAL A 1 73 ? 14.210 2.714 -15.544 1.00 41.94 73 VAL A O 1
ATOM 587 N N . LEU A 1 74 ? 13.177 2.647 -13.572 1.00 49.38 74 LEU A N 1
ATOM 588 C CA . LEU A 1 74 ? 11.893 2.141 -14.094 1.00 49.38 74 LEU A CA 1
ATOM 589 C C . LEU A 1 74 ? 11.122 3.165 -14.947 1.00 49.38 74 LEU A C 1
ATOM 591 O O . LEU A 1 74 ? 10.398 2.781 -15.862 1.00 49.38 74 LEU A O 1
ATOM 595 N N . ALA A 1 75 ? 11.310 4.466 -14.696 1.00 44.75 75 ALA A N 1
ATOM 596 C CA . ALA A 1 75 ? 10.813 5.513 -15.597 1.00 44.75 75 ALA A CA 1
ATOM 597 C C . ALA A 1 75 ? 11.529 5.502 -16.966 1.00 44.75 75 ALA A C 1
ATOM 599 O O . ALA A 1 75 ? 11.019 6.079 -17.924 1.00 44.75 75 ALA A O 1
ATOM 600 N N . VAL A 1 76 ? 12.685 4.833 -17.059 1.00 40.25 76 VAL A N 1
ATOM 601 C CA . VAL A 1 76 ? 13.494 4.693 -18.279 1.00 40.25 76 VAL A CA 1
ATOM 602 C C . VAL A 1 76 ? 13.290 3.309 -18.921 1.00 40.25 76 VAL A C 1
ATOM 604 O O . VAL A 1 76 ? 13.172 3.219 -20.140 1.00 40.25 76 VAL A O 1
ATOM 607 N N . GLU A 1 77 ? 13.108 2.247 -18.120 1.00 47.00 77 GLU A N 1
ATOM 608 C CA . GLU A 1 77 ? 12.816 0.880 -18.598 1.00 47.00 77 GLU A CA 1
ATOM 609 C C . GLU A 1 77 ? 11.505 0.776 -19.391 1.00 47.00 77 GLU A C 1
ATOM 611 O O . GLU A 1 77 ? 11.401 -0.086 -20.254 1.00 47.00 77 GLU A O 1
ATOM 616 N N . GLY A 1 78 ? 10.507 1.639 -19.161 1.00 50.00 78 GLY A N 1
ATOM 617 C CA . GLY A 1 78 ? 9.273 1.608 -19.956 1.00 50.00 78 GLY A CA 1
ATOM 618 C C . GLY A 1 78 ? 9.538 1.804 -21.453 1.00 50.00 78 GLY A C 1
ATOM 619 O O . GLY A 1 78 ? 9.038 1.041 -22.273 1.00 50.00 78 GLY A O 1
ATOM 620 N N . LYS A 1 79 ? 10.376 2.785 -21.810 1.00 50.94 79 LYS A N 1
ATOM 621 C CA . LYS A 1 79 ? 10.630 3.133 -23.215 1.00 50.94 79 LYS A CA 1
ATOM 622 C C . LYS A 1 79 ? 11.720 2.266 -23.853 1.00 50.94 79 LYS A C 1
ATOM 624 O O . LYS A 1 79 ? 11.660 2.028 -25.052 1.00 50.94 79 LYS A O 1
ATOM 629 N N . GLU A 1 80 ? 12.688 1.788 -23.069 1.00 54.59 80 GLU A N 1
ATOM 630 C CA . GLU A 1 80 ? 13.788 0.946 -23.573 1.00 54.59 80 GLU A CA 1
ATOM 631 C C . GLU A 1 80 ? 13.520 -0.568 -23.450 1.00 54.59 80 GLU A C 1
ATOM 633 O O . GLU A 1 80 ? 14.118 -1.363 -24.170 1.00 54.59 80 GLU A O 1
ATOM 638 N N . GLY A 1 81 ? 12.589 -0.981 -22.585 1.00 64.62 81 GLY A N 1
ATOM 639 C CA . GLY A 1 81 ? 12.281 -2.384 -22.284 1.00 64.62 81 GLY A CA 1
ATOM 640 C C . GLY A 1 81 ? 11.015 -2.942 -22.940 1.00 64.62 81 GLY A C 1
ATOM 641 O O . GLY A 1 81 ? 10.760 -4.137 -22.810 1.00 64.62 81 GLY A O 1
ATOM 642 N N . PHE A 1 82 ? 10.217 -2.130 -23.642 1.00 84.12 82 PHE A N 1
ATOM 643 C CA . PHE A 1 82 ? 9.016 -2.602 -24.340 1.00 84.12 82 PHE A CA 1
ATOM 644 C C . PHE A 1 82 ? 9.312 -2.927 -25.812 1.00 84.12 82 PHE A C 1
ATOM 646 O O . PHE A 1 82 ? 9.592 -2.036 -26.607 1.00 84.12 82 PHE A O 1
ATOM 653 N N . GLY A 1 83 ? 9.235 -4.205 -26.193 1.00 86.81 83 GLY A N 1
ATOM 654 C CA . GLY A 1 83 ? 9.574 -4.682 -27.544 1.00 86.81 83 GLY A CA 1
ATOM 655 C C . GLY A 1 83 ? 8.457 -4.589 -28.595 1.00 86.81 83 GLY A C 1
ATOM 656 O O . GLY A 1 83 ? 8.640 -5.065 -29.714 1.00 86.81 83 GLY A O 1
ATOM 657 N N . GLY A 1 84 ? 7.287 -4.048 -28.240 1.00 88.62 84 GLY A N 1
ATOM 658 C CA . GLY A 1 84 ? 6.100 -3.990 -29.102 1.00 88.62 84 GLY A CA 1
ATOM 659 C C . GLY A 1 84 ? 6.033 -2.734 -29.977 1.00 88.62 84 GLY A C 1
ATOM 660 O O . GLY A 1 84 ? 6.946 -1.913 -29.989 1.00 88.62 84 GLY A O 1
ATOM 661 N N . SER A 1 85 ? 4.929 -2.562 -30.716 1.00 92.62 85 SER A N 1
ATOM 662 C CA . SER A 1 85 ? 4.712 -1.337 -31.498 1.00 92.62 85 SER A CA 1
ATOM 663 C C . SER A 1 85 ? 4.526 -0.114 -30.593 1.00 92.62 85 SER A C 1
ATOM 665 O O . SER A 1 85 ? 3.984 -0.213 -29.489 1.00 92.62 85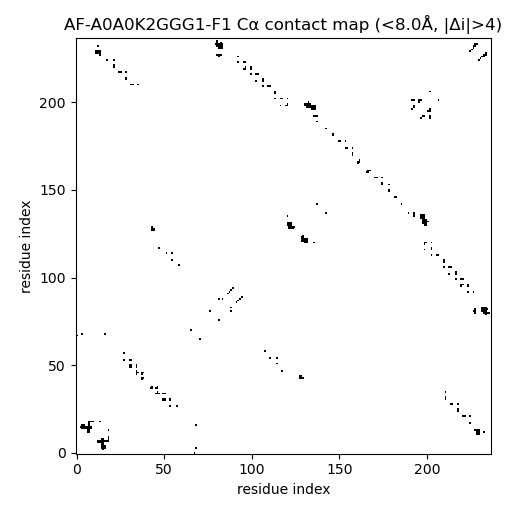 SER A O 1
ATOM 667 N N . GLN A 1 86 ? 4.917 1.061 -31.095 1.00 89.94 86 GLN A N 1
ATOM 668 C CA . GLN A 1 86 ? 4.745 2.328 -30.378 1.00 89.94 86 GLN A CA 1
ATOM 669 C C . GLN A 1 86 ? 3.267 2.619 -30.064 1.00 89.94 86 GLN A C 1
ATOM 671 O O . GLN A 1 86 ? 2.946 3.104 -28.985 1.00 89.94 86 GLN A O 1
ATOM 676 N N . GLU A 1 87 ? 2.356 2.250 -30.968 1.00 93.50 87 GLU A N 1
ATOM 677 C CA . GLU A 1 87 ? 0.912 2.410 -30.767 1.00 93.50 87 GLU A CA 1
ATOM 678 C C . GLU A 1 87 ? 0.406 1.601 -29.562 1.00 93.50 87 GLU A C 1
ATOM 680 O O . GLU A 1 87 ? -0.331 2.118 -28.723 1.00 93.50 87 GLU A O 1
ATOM 685 N N . LEU A 1 88 ? 0.856 0.348 -29.421 1.00 92.94 88 LEU A N 1
ATOM 686 C CA . LEU A 1 88 ? 0.498 -0.497 -28.283 1.00 92.94 88 LEU A CA 1
ATOM 687 C C . LEU A 1 88 ? 1.101 0.032 -26.974 1.00 92.94 88 LEU A C 1
ATOM 689 O O . LEU A 1 88 ? 0.459 -0.020 -25.921 1.00 92.94 88 LEU A O 1
ATOM 693 N N . TYR A 1 89 ? 2.323 0.557 -27.042 1.00 89.75 89 TYR A N 1
ATOM 694 C CA . TYR A 1 89 ? 2.990 1.165 -25.899 1.00 89.75 89 TYR A CA 1
ATOM 695 C C . TYR A 1 89 ? 2.219 2.387 -25.374 1.00 89.75 89 TYR A C 1
ATOM 697 O O . TYR A 1 89 ? 1.846 2.428 -24.198 1.00 89.75 89 TYR A O 1
ATOM 705 N N . ASP A 1 90 ? 1.921 3.347 -26.250 1.00 91.44 90 ASP A N 1
ATOM 706 C CA . ASP A 1 90 ? 1.327 4.632 -25.868 1.00 91.44 90 ASP A CA 1
ATOM 707 C C . ASP A 1 90 ? -0.159 4.519 -25.505 1.00 91.44 90 ASP A C 1
ATOM 709 O O . ASP A 1 90 ? -0.620 5.194 -24.582 1.00 91.44 90 ASP A O 1
ATOM 713 N N . HIS A 1 91 ? -0.918 3.657 -26.190 1.00 95.25 91 HIS A N 1
ATOM 714 C CA . HIS A 1 91 ? -2.375 3.590 -26.023 1.00 95.25 91 HIS A CA 1
ATOM 715 C C . HIS A 1 91 ? -2.867 2.459 -25.118 1.00 95.25 91 HIS A C 1
ATOM 717 O O . HIS A 1 91 ? -4.013 2.507 -24.670 1.00 95.25 91 HIS A O 1
ATOM 723 N N . VAL A 1 92 ? -2.032 1.462 -24.810 1.00 94.44 92 VAL A N 1
ATOM 724 C CA . VAL A 1 92 ? -2.425 0.337 -23.945 1.00 94.44 92 VAL A CA 1
ATOM 725 C C . VAL A 1 92 ? -1.501 0.213 -22.746 1.00 94.44 92 VAL A C 1
ATOM 727 O O . VAL A 1 92 ? -1.968 0.276 -21.607 1.00 94.44 92 VAL A O 1
ATOM 730 N N . PHE A 1 93 ? -0.196 0.060 -22.974 1.00 91.62 93 PHE A N 1
ATOM 731 C CA . PHE A 1 93 ? 0.741 -0.216 -21.888 1.00 91.62 93 PHE A CA 1
ATOM 732 C C . PHE A 1 93 ? 0.849 0.954 -20.902 1.00 91.62 93 PHE A C 1
ATOM 734 O O . PHE A 1 93 ? 0.631 0.756 -19.705 1.00 91.62 93 PHE A O 1
ATOM 741 N N . ILE A 1 94 ? 1.118 2.171 -21.386 1.00 90.31 94 ILE A N 1
ATOM 742 C CA . ILE A 1 94 ? 1.256 3.360 -20.535 1.00 90.31 94 ILE A CA 1
ATOM 743 C C . ILE A 1 94 ? -0.023 3.654 -19.738 1.00 90.31 94 ILE A C 1
ATOM 745 O O . ILE A 1 94 ? 0.081 3.792 -18.517 1.00 90.31 94 ILE A O 1
ATOM 749 N N . PRO A 1 95 ? -1.230 3.697 -20.336 1.00 94.88 95 PRO A N 1
ATOM 750 C CA . PRO A 1 95 ? -2.454 3.920 -19.571 1.00 94.88 95 PRO A CA 1
ATOM 751 C C . PRO A 1 95 ? -2.676 2.879 -18.470 1.00 94.88 95 PRO A C 1
ATOM 753 O O . PRO A 1 95 ? -2.983 3.250 -17.334 1.00 94.88 95 PRO A O 1
ATOM 756 N N . VAL A 1 96 ? -2.468 1.588 -18.759 1.00 95.25 96 VAL A N 1
ATOM 757 C CA . VAL A 1 96 ? -2.610 0.525 -17.749 1.00 95.25 96 VAL A CA 1
ATOM 758 C C . VAL A 1 96 ? -1.558 0.665 -16.650 1.00 95.25 96 VAL A C 1
ATOM 760 O O . VAL A 1 96 ? -1.895 0.542 -15.473 1.00 95.25 96 VAL A O 1
ATOM 763 N N . LEU A 1 97 ? -0.307 0.969 -17.003 1.00 90.50 97 LEU A N 1
ATOM 764 C CA . LEU A 1 97 ? 0.769 1.184 -16.037 1.00 90.50 97 LEU A CA 1
ATOM 765 C C . LEU A 1 97 ? 0.487 2.389 -15.130 1.00 90.50 97 LEU A C 1
ATOM 767 O O . LEU A 1 97 ? 0.672 2.301 -13.918 1.00 90.50 97 LEU A O 1
ATOM 771 N N . VAL A 1 98 ? -0.007 3.497 -15.686 1.00 90.94 98 VAL A N 1
ATOM 772 C CA . VAL A 1 98 ? -0.389 4.690 -14.916 1.00 90.94 98 VAL A CA 1
ATOM 773 C C . VAL A 1 98 ? -1.518 4.363 -13.942 1.00 90.94 98 VAL A C 1
ATOM 775 O O . VAL A 1 98 ? -1.410 4.677 -12.755 1.00 90.94 98 VAL A O 1
ATOM 778 N N . VAL A 1 99 ? -2.571 3.682 -14.406 1.00 95.25 99 VAL A N 1
ATOM 779 C CA . VAL A 1 99 ? -3.664 3.224 -13.533 1.00 95.25 99 VAL A CA 1
ATOM 780 C C . VAL A 1 99 ? -3.128 2.306 -12.436 1.00 95.25 99 VAL A C 1
ATOM 782 O O . VAL A 1 99 ? -3.466 2.496 -11.268 1.00 95.25 99 VAL A O 1
ATOM 785 N N . HIS A 1 100 ? -2.256 1.357 -12.778 1.00 93.81 100 HIS A N 1
ATOM 786 C CA . HIS A 1 100 ? -1.628 0.460 -11.813 1.00 93.81 100 HIS A CA 1
ATOM 787 C C . HIS A 1 100 ? -0.869 1.241 -10.732 1.00 93.81 100 HIS A C 1
ATOM 789 O O . HIS A 1 100 ? -1.111 1.028 -9.547 1.00 93.81 100 HIS A O 1
ATOM 795 N N . ILE A 1 101 ? -0.016 2.199 -11.111 1.00 90.56 101 ILE A N 1
ATOM 796 C CA . ILE A 1 101 ? 0.758 3.019 -10.164 1.00 90.56 101 ILE A CA 1
ATOM 797 C C . ILE A 1 101 ? -0.163 3.832 -9.246 1.00 90.56 101 ILE A C 1
ATOM 799 O O . ILE A 1 101 ? 0.053 3.862 -8.033 1.00 90.56 101 ILE A O 1
ATOM 803 N N . ILE A 1 102 ? -1.216 4.452 -9.788 1.00 92.81 102 ILE A N 1
ATOM 804 C CA . ILE A 1 102 ? -2.202 5.191 -8.983 1.00 92.81 102 ILE A CA 1
ATOM 805 C C . ILE A 1 102 ? -2.863 4.259 -7.962 1.00 92.81 102 ILE A C 1
ATOM 807 O O . ILE A 1 102 ? -2.960 4.599 -6.780 1.00 92.81 102 ILE A O 1
ATOM 811 N N . LEU A 1 103 ? -3.274 3.063 -8.388 1.00 95.94 103 LEU A N 1
ATOM 812 C CA . LEU A 1 103 ? -3.859 2.068 -7.495 1.00 95.94 103 LEU A CA 1
ATOM 813 C C . LEU A 1 103 ? -2.858 1.572 -6.444 1.00 95.94 103 LEU A C 1
ATOM 815 O O . LEU A 1 103 ? -3.274 1.330 -5.314 1.00 95.94 103 LEU A O 1
ATOM 819 N N . VAL A 1 104 ? -1.560 1.464 -6.762 1.00 94.12 104 VAL A N 1
ATOM 820 C CA . VAL A 1 104 ? -0.519 1.083 -5.791 1.00 94.12 104 VAL A CA 1
ATOM 821 C C . VAL A 1 104 ? -0.416 2.154 -4.711 1.00 94.12 104 VAL A C 1
ATOM 823 O O . VAL A 1 104 ? -0.427 1.824 -3.528 1.00 94.12 104 VAL A O 1
ATOM 826 N N . ILE A 1 105 ? -0.389 3.436 -5.091 1.00 92.56 105 ILE A N 1
ATOM 827 C CA . ILE A 1 105 ? -0.342 4.558 -4.139 1.00 92.56 105 ILE A CA 1
ATOM 828 C C . ILE A 1 105 ? -1.559 4.518 -3.208 1.00 92.56 105 ILE A C 1
ATOM 830 O O . ILE A 1 105 ? -1.405 4.570 -1.986 1.00 92.56 105 ILE A O 1
ATOM 834 N N . ILE A 1 106 ? -2.764 4.367 -3.768 1.00 95.88 106 ILE A N 1
ATOM 835 C CA . ILE A 1 106 ? -3.997 4.246 -2.977 1.00 95.88 106 ILE A CA 1
ATOM 836 C C . ILE A 1 106 ? -3.928 3.010 -2.071 1.00 95.88 106 ILE A C 1
ATOM 838 O O . ILE A 1 106 ? -4.232 3.101 -0.885 1.00 95.88 106 ILE A O 1
ATOM 842 N N . GLY A 1 107 ? -3.485 1.868 -2.597 1.00 96.38 107 GLY A N 1
ATOM 843 C CA . GLY A 1 107 ? -3.354 0.612 -1.864 1.00 96.38 107 GLY A CA 1
ATOM 844 C C . GLY A 1 107 ? -2.404 0.705 -0.669 1.00 96.38 107 GLY A C 1
ATOM 845 O O . GLY A 1 107 ? -2.752 0.249 0.416 1.00 96.38 107 GLY A O 1
ATOM 846 N N . LEU A 1 108 ? -1.246 1.354 -0.822 1.00 94.75 108 LEU A N 1
ATOM 847 C CA . LEU A 1 108 ? -0.281 1.555 0.266 1.00 94.75 108 LEU A CA 1
ATOM 848 C C . LEU A 1 108 ? -0.841 2.461 1.372 1.00 94.75 108 LEU A C 1
ATOM 850 O O . LEU A 1 108 ? -0.677 2.162 2.557 1.00 94.75 108 LEU A O 1
ATOM 854 N N . VAL A 1 109 ? -1.554 3.531 1.003 1.00 96.31 109 VAL A N 1
ATOM 855 C CA . VAL A 1 109 ? -2.269 4.382 1.970 1.00 96.31 109 VAL A CA 1
ATOM 856 C C . VAL A 1 109 ? -3.342 3.570 2.700 1.00 96.31 109 VAL A C 1
ATOM 858 O O . VAL A 1 109 ? -3.423 3.613 3.931 1.00 96.31 109 VAL A O 1
ATOM 861 N N . MET A 1 110 ? -4.128 2.785 1.960 1.00 97.56 110 MET A N 1
ATOM 862 C CA . MET A 1 110 ? -5.179 1.942 2.526 1.00 97.56 110 MET A CA 1
ATOM 863 C C . MET A 1 110 ? -4.627 0.836 3.431 1.00 97.56 110 MET A C 1
ATOM 865 O O . MET A 1 110 ? -5.244 0.566 4.456 1.00 97.56 110 MET A O 1
ATOM 869 N N . ALA A 1 111 ? -3.467 0.239 3.139 1.00 97.12 111 ALA A N 1
ATOM 870 C CA . ALA A 1 111 ? -2.813 -0.728 4.027 1.00 97.12 111 ALA A CA 1
ATOM 871 C C . ALA A 1 111 ? -2.574 -0.139 5.423 1.00 97.12 111 ALA A C 1
ATOM 873 O O . ALA A 1 111 ? -3.037 -0.692 6.422 1.00 97.12 111 ALA A O 1
ATOM 874 N N . ILE A 1 112 ? -1.898 1.011 5.495 1.00 96.88 112 ILE A N 1
ATOM 875 C CA . ILE A 1 112 ? -1.594 1.675 6.771 1.00 96.88 112 ILE A CA 1
ATOM 876 C C . ILE A 1 112 ? -2.894 2.067 7.482 1.00 96.88 112 ILE A C 1
ATOM 878 O O . ILE A 1 112 ? -3.062 1.802 8.675 1.00 96.88 112 ILE A O 1
ATOM 882 N N . TYR A 1 113 ? -3.841 2.647 6.742 1.00 96.81 113 TYR A N 1
ATOM 883 C CA . TYR A 1 113 ? -5.139 3.040 7.278 1.00 96.81 113 TYR A CA 1
ATOM 884 C C . TYR A 1 113 ? -5.909 1.845 7.866 1.00 96.81 113 TYR A C 1
ATOM 886 O O . TYR A 1 113 ? -6.412 1.926 8.988 1.00 96.81 113 TYR A O 1
ATOM 894 N N . MET A 1 114 ? -5.984 0.720 7.148 1.00 97.75 114 MET A N 1
ATOM 895 C CA . MET A 1 114 ? -6.740 -0.466 7.560 1.00 97.75 114 MET A CA 1
ATOM 896 C C . MET A 1 114 ? -6.099 -1.198 8.735 1.00 97.75 114 MET A C 1
ATOM 898 O O . MET A 1 114 ? -6.839 -1.701 9.583 1.00 97.75 114 MET A O 1
ATOM 902 N N . ILE A 1 115 ? -4.765 -1.204 8.840 1.00 97.94 115 ILE A N 1
ATOM 903 C CA . ILE A 1 115 ? -4.069 -1.671 10.047 1.00 97.94 115 ILE A CA 1
ATOM 904 C C . ILE A 1 115 ? -4.533 -0.831 11.242 1.00 97.94 115 ILE A C 1
ATOM 906 O O . ILE A 1 115 ? -5.106 -1.370 12.189 1.00 97.94 115 ILE A O 1
ATOM 910 N N . ILE A 1 116 ? -4.367 0.496 11.183 1.00 96.69 116 ILE A N 1
ATOM 911 C CA . ILE A 1 116 ? -4.717 1.395 12.295 1.00 96.69 116 ILE A CA 1
ATOM 912 C C . ILE A 1 116 ? -6.199 1.259 12.660 1.00 96.69 116 ILE A C 1
ATOM 914 O O . ILE A 1 116 ? -6.538 1.114 13.838 1.00 96.69 116 ILE A O 1
ATOM 918 N N . LEU A 1 117 ? -7.092 1.285 11.667 1.00 97.06 117 LEU A N 1
ATOM 919 C CA . LEU A 1 117 ? -8.527 1.163 11.896 1.00 97.06 117 LEU A CA 1
ATOM 920 C C . LEU A 1 117 ? -8.872 -0.197 12.506 1.00 97.06 117 LEU A C 1
ATOM 922 O O . LEU A 1 117 ? -9.587 -0.233 13.502 1.00 97.06 117 LEU A O 1
ATOM 926 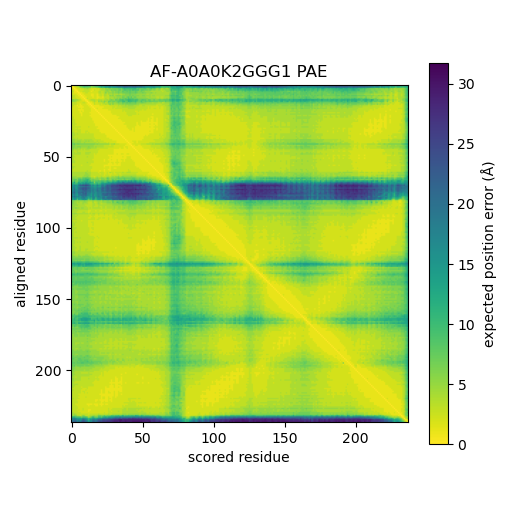N N . GLY A 1 118 ? -8.326 -1.290 11.965 1.00 96.69 118 GLY A N 1
ATOM 927 C CA . GLY A 1 118 ? -8.537 -2.644 12.473 1.00 96.69 118 GLY A CA 1
ATOM 928 C C . GLY A 1 118 ? -8.166 -2.777 13.947 1.00 96.69 118 GLY A C 1
ATOM 929 O O . GLY A 1 118 ? -8.939 -3.351 14.715 1.00 96.69 118 GLY A O 1
ATOM 930 N N . PHE A 1 119 ? -7.044 -2.182 14.369 1.00 97.38 119 PHE A N 1
ATOM 931 C CA . PHE A 1 119 ? -6.667 -2.167 15.781 1.00 97.38 119 PHE A CA 1
ATOM 932 C C . PHE A 1 119 ? -7.587 -1.291 16.631 1.00 97.38 119 PHE A C 1
ATOM 934 O O . PHE A 1 119 ? -7.986 -1.716 17.711 1.00 97.38 119 PHE A O 1
ATOM 941 N N . ARG A 1 120 ? -7.952 -0.094 16.157 1.00 95.88 120 ARG A N 1
ATOM 942 C CA . ARG A 1 120 ? -8.811 0.842 16.905 1.00 95.88 120 ARG A CA 1
ATOM 943 C C . ARG A 1 120 ? -10.244 0.354 17.084 1.00 95.88 120 ARG A C 1
ATOM 945 O O . ARG A 1 120 ? -10.911 0.784 18.020 1.00 95.88 120 ARG A O 1
ATOM 952 N N . THR A 1 121 ? -10.735 -0.477 16.171 1.00 95.81 121 THR A N 1
ATOM 953 C CA . THR A 1 121 ? -12.107 -0.995 16.213 1.00 95.81 121 THR A CA 1
ATOM 954 C C . THR A 1 121 ? -12.220 -2.342 16.902 1.00 95.81 121 THR A C 1
ATOM 956 O O . THR A 1 121 ? -13.335 -2.824 17.051 1.00 95.81 121 THR A O 1
ATOM 959 N N . GLN A 1 122 ? -11.117 -2.981 17.292 1.00 95.94 122 GLN A N 1
ATOM 960 C CA . GLN A 1 122 ? -11.190 -4.286 17.944 1.00 95.94 122 GLN A CA 1
ATOM 961 C C . GLN A 1 122 ? -11.735 -4.162 19.373 1.00 95.94 122 GLN A C 1
ATOM 963 O O . GLN A 1 122 ? -11.382 -3.238 20.105 1.00 95.94 122 GLN A O 1
ATOM 968 N N . ILE A 1 123 ? -12.543 -5.135 19.776 1.00 96.06 123 ILE A N 1
ATOM 969 C CA . ILE A 1 123 ? -12.900 -5.424 21.168 1.00 96.06 123 ILE A CA 1
ATOM 970 C C . ILE A 1 123 ? -12.855 -6.934 21.384 1.00 96.06 123 ILE A C 1
ATOM 972 O O . ILE A 1 123 ? -13.027 -7.708 20.440 1.00 96.06 123 ILE A O 1
ATOM 976 N N . PHE A 1 124 ? -12.653 -7.349 22.628 1.00 95.06 124 PHE A N 1
ATOM 977 C CA . PHE A 1 124 ? -12.753 -8.747 23.031 1.00 95.06 124 PHE A CA 1
ATOM 978 C C . PHE A 1 124 ? -14.017 -8.929 23.862 1.00 95.06 124 PHE A C 1
ATOM 980 O O . PHE A 1 124 ? -14.244 -8.196 24.824 1.00 95.06 124 PHE A O 1
ATOM 987 N N . VAL A 1 125 ? -14.857 -9.877 23.456 1.00 93.12 125 VAL A N 1
ATOM 988 C CA . VAL A 1 125 ? -16.058 -10.279 24.194 1.00 93.12 125 VAL A CA 1
ATOM 989 C C . VAL A 1 125 ? -15.871 -11.749 24.554 1.00 93.12 125 VAL A C 1
ATOM 991 O O . VAL A 1 125 ? -16.031 -12.625 23.700 1.00 93.12 125 VAL A O 1
ATOM 994 N N . GLY A 1 126 ? -15.450 -12.002 25.796 1.00 91.38 126 GLY A N 1
ATOM 995 C CA . GLY A 1 126 ? -14.844 -13.283 26.176 1.00 91.38 126 GLY A CA 1
ATOM 996 C C . GLY A 1 126 ? -13.564 -13.530 25.370 1.00 91.38 126 GLY A C 1
ATOM 997 O O . GLY A 1 126 ? -12.810 -12.596 25.107 1.00 91.38 126 GLY A O 1
ATOM 998 N N . ASP A 1 127 ? -13.379 -14.757 24.887 1.00 89.50 127 ASP A N 1
ATOM 999 C CA . ASP A 1 127 ? -12.212 -15.148 24.076 1.00 89.50 127 ASP A CA 1
ATOM 1000 C C . ASP A 1 127 ? -12.365 -14.845 22.578 1.00 89.50 127 ASP A C 1
ATOM 1002 O O . ASP A 1 127 ? -11.586 -15.322 21.755 1.00 89.50 127 ASP A O 1
ATOM 1006 N N . ARG A 1 128 ? -13.400 -14.094 22.182 1.00 90.38 128 ARG A N 1
ATOM 1007 C CA . ARG A 1 128 ? -13.665 -13.790 20.772 1.00 90.38 128 ARG A CA 1
ATOM 1008 C C . ARG A 1 128 ? -13.377 -12.333 20.465 1.00 90.38 128 ARG A C 1
ATOM 1010 O O . ARG A 1 128 ? -14.024 -11.435 21.013 1.00 90.38 128 ARG A O 1
ATOM 1017 N N . ARG A 1 129 ? -12.486 -12.101 19.502 1.00 94.94 129 ARG A N 1
ATOM 1018 C CA . ARG A 1 129 ? -12.326 -10.786 18.874 1.00 94.94 129 ARG A CA 1
ATOM 1019 C C . ARG A 1 129 ? -13.570 -10.418 18.073 1.00 94.94 129 ARG A C 1
ATOM 1021 O O . ARG A 1 129 ? -14.072 -11.206 17.274 1.00 94.94 129 ARG A O 1
ATOM 1028 N N . GLN A 1 130 ? -14.044 -9.192 18.246 1.00 94.88 130 GLN A N 1
ATOM 1029 C CA . GLN A 1 130 ? -15.153 -8.614 17.491 1.00 94.88 130 GLN A CA 1
ATOM 1030 C C . GLN A 1 130 ? -14.857 -7.152 17.138 1.00 94.88 130 GLN A C 1
ATOM 1032 O O . GLN A 1 130 ? -13.918 -6.545 17.657 1.00 94.88 130 GLN A O 1
ATOM 1037 N N . LEU A 1 131 ? -15.643 -6.588 16.221 1.00 95.00 131 LEU A N 1
ATOM 1038 C CA . LEU A 1 131 ? -15.573 -5.165 15.898 1.00 95.00 131 LEU A CA 1
ATOM 1039 C C . LEU A 1 131 ? -16.521 -4.384 16.810 1.00 95.00 131 LEU A C 1
ATOM 1041 O O . LEU A 1 131 ? -17.675 -4.765 16.988 1.00 95.00 131 LEU A O 1
ATOM 1045 N N . ASN A 1 132 ? -16.038 -3.274 17.353 1.00 94.44 132 ASN A N 1
ATOM 1046 C CA . ASN A 1 132 ? -16.819 -2.362 18.165 1.00 94.44 132 ASN A CA 1
ATOM 1047 C C . ASN A 1 132 ? -17.762 -1.544 17.279 1.00 94.44 132 ASN A C 1
ATOM 1049 O O . ASN A 1 132 ? -17.320 -0.741 16.453 1.00 94.44 132 ASN A O 1
ATOM 1053 N N . GLU A 1 133 ? -19.062 -1.743 17.470 1.00 92.75 133 GLU A N 1
ATOM 1054 C CA . GLU A 1 133 ? -20.101 -1.020 16.737 1.00 92.75 133 GLU A CA 1
ATOM 1055 C C . GLU A 1 133 ? -20.311 0.413 17.258 1.00 92.75 133 GLU A C 1
ATOM 1057 O O . GLU A 1 133 ? -20.955 1.217 16.579 1.00 92.75 133 GLU A O 1
ATOM 1062 N N . ALA A 1 134 ? -19.743 0.764 18.420 1.00 92.88 134 ALA A N 1
ATOM 1063 C CA . ALA A 1 134 ? -19.829 2.110 18.972 1.00 92.88 134 ALA A CA 1
ATOM 1064 C C . ALA A 1 134 ? -19.192 3.160 18.035 1.00 92.88 134 ALA A C 1
ATOM 1066 O O . ALA A 1 134 ? -18.246 2.861 17.291 1.00 92.88 134 ALA A O 1
ATOM 1067 N N . PRO A 1 135 ? -19.671 4.419 18.071 1.00 93.50 135 PRO A N 1
ATOM 1068 C CA . PRO A 1 135 ? -19.067 5.497 17.303 1.00 93.50 135 PRO A CA 1
ATOM 1069 C C . PRO A 1 135 ? -17.579 5.661 17.637 1.00 93.50 135 PRO A C 1
ATOM 1071 O O . PRO A 1 135 ? -17.197 5.884 18.784 1.00 93.50 135 PRO A O 1
ATOM 1074 N N . LEU A 1 136 ? -16.735 5.594 16.609 1.00 93.81 136 LEU A N 1
ATOM 1075 C CA . LEU A 1 136 ? -15.302 5.836 16.703 1.00 93.81 136 LEU A CA 1
ATOM 1076 C C . LEU A 1 136 ? -14.998 7.117 15.932 1.00 93.81 136 LEU A C 1
ATOM 1078 O O . LEU A 1 136 ? -14.782 7.076 14.722 1.00 93.81 136 LEU A O 1
ATOM 1082 N N . VAL A 1 137 ? -14.991 8.256 16.619 1.00 93.44 137 VAL A N 1
ATOM 1083 C CA . VAL A 1 137 ? -14.752 9.568 16.002 1.00 93.44 137 VAL A CA 1
ATOM 1084 C C . VAL A 1 137 ? -13.504 10.197 16.605 1.00 93.44 137 VAL A C 1
ATOM 1086 O O . VAL A 1 137 ? -13.304 10.203 17.821 1.00 93.44 137 VAL A O 1
ATOM 1089 N N . THR A 1 138 ? -12.631 10.714 15.748 1.00 92.19 138 THR A N 1
ATOM 1090 C CA . THR A 1 138 ? -11.401 11.393 16.154 1.00 92.19 138 THR A CA 1
ATOM 1091 C C . THR A 1 138 ? -11.675 12.889 16.282 1.00 92.19 138 THR A C 1
ATOM 1093 O O . THR A 1 138 ? -12.153 13.521 15.342 1.00 92.19 138 THR A O 1
ATOM 1096 N N . THR A 1 139 ? -11.393 13.463 17.452 1.00 93.88 139 THR A N 1
ATOM 1097 C CA . THR A 1 139 ? -11.634 14.888 17.716 1.00 93.88 139 THR A CA 1
ATOM 1098 C C . THR A 1 139 ? -10.619 15.776 16.995 1.00 93.88 139 THR A C 1
ATOM 1100 O O . THR A 1 139 ? -9.473 15.377 16.789 1.00 93.88 139 THR A O 1
ATOM 1103 N N . TRP A 1 140 ? -11.001 17.021 16.689 1.00 92.56 140 TRP A N 1
ATOM 1104 C CA . TRP A 1 140 ? -10.106 18.016 16.083 1.00 92.56 140 TRP A CA 1
ATOM 1105 C C . TRP A 1 140 ? -8.831 18.258 16.896 1.00 92.56 140 TRP A C 1
ATOM 1107 O O . TRP A 1 140 ? -7.757 18.386 16.320 1.00 92.56 140 TRP A O 1
ATOM 1117 N N . LYS A 1 141 ? -8.923 18.224 18.233 1.00 95.62 141 LYS A N 1
ATOM 1118 C CA . LYS A 1 141 ? -7.752 18.308 19.117 1.00 95.62 141 LYS A CA 1
ATOM 1119 C C . LYS A 1 141 ? -6.768 17.159 18.871 1.00 95.62 141 LYS A C 1
ATOM 1121 O O . LYS A 1 141 ? -5.567 17.394 18.806 1.00 95.62 141 LYS A O 1
ATOM 1126 N N . ARG A 1 142 ? -7.262 15.923 18.714 1.00 94.44 142 ARG A N 1
ATOM 1127 C CA . ARG A 1 142 ? -6.414 14.756 18.413 1.00 94.44 142 ARG A CA 1
ATOM 1128 C C . ARG A 1 142 ? -5.851 14.813 16.996 1.00 94.44 142 ARG A C 1
ATOM 1130 O O . ARG A 1 142 ? -4.676 14.521 16.827 1.00 94.44 142 ARG A O 1
ATOM 1137 N N . ILE A 1 143 ? -6.649 15.218 16.006 1.00 94.25 143 ILE A N 1
ATOM 1138 C CA . ILE A 1 143 ? -6.177 15.400 14.622 1.00 94.25 143 ILE A CA 1
ATOM 1139 C C . ILE A 1 143 ? -5.047 16.435 14.578 1.00 94.25 143 ILE A C 1
ATOM 1141 O O . ILE A 1 143 ? -3.986 16.152 14.030 1.00 94.25 143 ILE A O 1
ATOM 1145 N N . GLY A 1 144 ? -5.239 17.591 15.221 1.00 95.25 144 GLY A N 1
ATOM 1146 C CA . GLY A 1 144 ? -4.214 18.628 15.328 1.00 95.25 144 GLY A CA 1
ATOM 1147 C C . GLY A 1 144 ? -2.958 18.143 16.055 1.00 95.25 144 GLY A C 1
ATOM 1148 O O . GLY A 1 144 ? -1.853 18.423 15.605 1.00 95.25 144 GLY A O 1
ATOM 1149 N N . ALA A 1 145 ? -3.109 17.353 17.123 1.00 97.06 145 ALA A N 1
ATOM 1150 C CA . ALA A 1 145 ? -1.973 16.760 17.828 1.00 97.06 145 ALA A CA 1
ATOM 1151 C C . ALA A 1 145 ? -1.188 15.766 16.955 1.00 97.06 145 ALA A C 1
ATOM 1153 O O . ALA A 1 145 ? 0.038 15.808 16.958 1.00 97.06 145 ALA A O 1
ATOM 1154 N N . ILE A 1 146 ? -1.873 14.910 16.186 1.00 95.19 146 ILE A N 1
ATOM 1155 C CA . ILE A 1 146 ? -1.228 13.971 15.254 1.00 95.19 146 ILE A CA 1
ATOM 1156 C C . ILE A 1 146 ? -0.467 14.750 14.179 1.00 95.19 146 ILE A C 1
ATOM 1158 O O . ILE A 1 146 ? 0.724 14.521 14.000 1.00 95.19 146 ILE A O 1
ATOM 1162 N N . LEU A 1 147 ? -1.118 15.711 13.516 1.00 96.50 147 LEU A N 1
ATOM 1163 C CA . LEU A 1 147 ? -0.486 16.512 12.466 1.00 96.50 147 LEU A CA 1
ATOM 1164 C C . LEU A 1 147 ? 0.707 17.321 12.998 1.00 96.50 147 LEU A C 1
ATOM 1166 O O . LEU A 1 147 ? 1.753 17.376 12.350 1.00 96.50 147 LEU A O 1
ATOM 1170 N N . GLY A 1 148 ? 0.57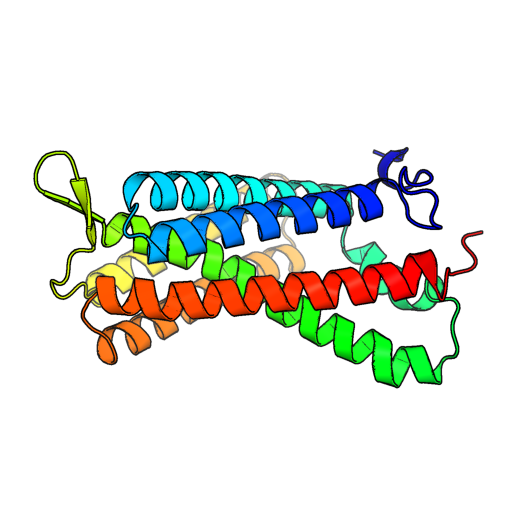5 17.905 14.192 1.00 96.69 148 GLY A N 1
ATOM 1171 C CA . GLY A 1 148 ? 1.652 18.629 14.865 1.00 96.69 148 GLY A CA 1
ATOM 1172 C C . GLY A 1 148 ? 2.834 17.721 15.196 1.00 96.69 148 GLY A C 1
ATOM 1173 O O . GLY A 1 148 ? 3.966 18.037 14.837 1.00 96.69 148 GLY A O 1
ATOM 1174 N N . ALA A 1 149 ? 2.578 16.557 15.801 1.00 97.44 149 ALA A N 1
ATOM 1175 C CA . ALA A 1 149 ? 3.618 15.582 16.120 1.00 97.44 149 ALA A CA 1
ATOM 1176 C C . ALA A 1 149 ? 4.331 15.073 14.857 1.00 97.44 149 ALA A C 1
ATOM 1178 O O . ALA A 1 149 ? 5.559 15.047 14.818 1.00 97.44 149 ALA A O 1
ATOM 1179 N N . THR A 1 150 ? 3.589 14.732 13.799 1.00 96.56 150 THR A N 1
ATOM 1180 C CA . THR A 1 150 ? 4.178 14.308 12.521 1.00 96.56 150 THR A CA 1
ATOM 1181 C C . THR A 1 150 ? 5.014 15.418 11.887 1.00 96.56 150 THR A C 1
ATOM 1183 O O . THR A 1 150 ? 6.108 15.140 11.404 1.00 96.56 150 THR A O 1
ATOM 1186 N N . THR A 1 151 ? 4.554 16.671 11.938 1.00 97.25 151 THR A N 1
ATOM 1187 C CA . THR A 1 151 ? 5.321 17.833 11.456 1.00 97.25 151 THR A CA 1
ATOM 1188 C C . THR A 1 151 ? 6.637 17.984 12.211 1.00 97.25 151 THR A C 1
ATOM 1190 O O . THR A 1 151 ? 7.689 18.081 11.585 1.00 97.25 151 THR A O 1
ATOM 1193 N N . VAL A 1 152 ? 6.609 17.935 13.546 1.00 97.94 152 VAL A N 1
ATOM 1194 C CA . VAL A 1 152 ? 7.823 18.031 14.374 1.00 97.94 152 VAL A CA 1
ATOM 1195 C C . VAL A 1 152 ? 8.800 16.900 14.052 1.00 97.94 152 VAL A C 1
ATOM 1197 O O . VAL A 1 152 ? 9.984 17.159 13.846 1.00 97.94 152 VAL A O 1
ATOM 1200 N N . LEU A 1 153 ? 8.316 15.659 13.949 1.00 97.38 153 LEU A N 1
ATOM 1201 C CA . LEU A 1 153 ? 9.157 14.508 13.611 1.00 97.38 153 LEU A CA 1
ATOM 1202 C C . LEU A 1 153 ? 9.753 14.615 12.201 1.00 97.38 153 LEU A C 1
ATOM 1204 O O . LEU A 1 153 ? 10.928 14.307 12.016 1.00 97.38 153 LEU A O 1
ATOM 1208 N N . ALA A 1 154 ? 8.979 15.079 11.216 1.00 96.00 154 ALA A N 1
ATOM 1209 C CA . ALA A 1 154 ? 9.461 15.282 9.851 1.00 96.00 154 ALA A CA 1
ATOM 1210 C C . ALA A 1 154 ? 10.536 16.376 9.785 1.00 96.00 154 ALA A C 1
ATOM 1212 O O . ALA A 1 154 ? 11.564 16.178 9.139 1.00 96.00 154 ALA A O 1
ATOM 1213 N N . LEU A 1 155 ? 10.340 17.493 10.492 1.00 95.50 155 LEU A N 1
ATOM 1214 C CA . LEU A 1 155 ? 11.326 18.572 10.583 1.00 95.50 155 LEU A CA 1
ATOM 1215 C C . LEU A 1 155 ? 12.604 18.114 11.292 1.00 95.50 155 LEU A C 1
ATOM 1217 O O . LEU A 1 155 ? 13.698 18.400 10.809 1.00 95.50 155 LEU A O 1
ATOM 1221 N N . LEU A 1 156 ? 12.482 17.358 12.387 1.00 96.44 156 LEU A N 1
ATOM 1222 C CA . LEU A 1 156 ? 13.630 16.782 13.090 1.00 96.44 156 LEU A CA 1
ATOM 1223 C C . LEU A 1 156 ? 14.408 15.824 12.180 1.00 96.44 156 LEU A C 1
ATOM 1225 O O . LEU A 1 156 ? 15.625 15.938 12.059 1.00 96.44 156 LEU A O 1
ATOM 1229 N N . ALA A 1 157 ? 13.713 14.913 11.497 1.00 94.75 157 ALA A N 1
ATOM 1230 C CA . ALA A 1 157 ? 14.334 13.983 10.561 1.00 94.75 157 ALA A CA 1
ATOM 1231 C C . ALA A 1 157 ? 15.016 14.713 9.392 1.00 94.75 157 ALA A C 1
ATOM 1233 O O . ALA A 1 157 ? 16.130 14.350 9.010 1.00 94.75 157 ALA A O 1
ATOM 1234 N N . PHE A 1 158 ? 14.393 15.767 8.854 1.00 94.81 158 PHE A N 1
ATOM 1235 C CA . PHE A 1 158 ? 14.987 16.608 7.817 1.00 94.81 158 PHE A CA 1
ATOM 1236 C C . PHE A 1 158 ? 16.240 17.336 8.315 1.00 94.81 158 PHE A C 1
ATOM 1238 O O . PHE A 1 158 ? 17.260 17.312 7.629 1.00 94.81 158 PHE A O 1
ATOM 1245 N N . ALA A 1 159 ? 16.204 17.922 9.514 1.00 93.75 159 ALA A N 1
ATOM 1246 C CA . ALA A 1 159 ? 17.345 18.608 10.116 1.00 93.75 159 ALA A CA 1
ATOM 1247 C C . ALA A 1 159 ? 18.519 17.649 10.365 1.00 93.75 159 ALA A C 1
ATOM 1249 O O . ALA A 1 159 ? 19.645 17.939 9.963 1.00 93.75 159 ALA A O 1
ATOM 1250 N N . LEU A 1 160 ? 18.256 16.467 10.935 1.00 94.69 160 LEU A N 1
ATOM 1251 C CA . LEU A 1 160 ? 19.266 15.420 11.133 1.00 94.69 160 LEU A CA 1
ATOM 1252 C C . LEU A 1 160 ? 19.861 14.947 9.800 1.00 94.69 160 LEU A C 1
ATOM 1254 O O . LEU A 1 160 ? 21.074 14.757 9.675 1.00 94.69 160 LEU A O 1
ATOM 1258 N N . ARG A 1 161 ? 19.029 14.793 8.764 1.00 92.38 161 ARG A N 1
ATOM 1259 C CA . ARG A 1 161 ? 19.495 14.428 7.420 1.00 92.38 161 ARG A CA 1
ATOM 1260 C C . ARG A 1 161 ? 20.284 15.556 6.750 1.00 92.38 161 ARG A C 1
ATOM 1262 O O . ARG A 1 161 ? 21.222 15.277 6.002 1.00 92.38 161 ARG A O 1
ATOM 1269 N N . GLY A 1 162 ? 19.917 16.804 7.023 1.00 92.31 162 GLY A N 1
ATOM 1270 C CA . GLY A 1 162 ? 20.633 18.009 6.616 1.00 92.31 162 GLY A CA 1
ATOM 1271 C C . GLY A 1 162 ? 22.018 18.096 7.249 1.00 92.31 162 GLY A C 1
ATOM 1272 O O . GLY A 1 162 ? 22.992 18.353 6.549 1.00 92.31 162 GLY A O 1
ATOM 1273 N N . ALA A 1 163 ? 22.121 17.793 8.543 1.00 93.25 163 ALA A N 1
ATOM 1274 C CA . ALA A 1 163 ? 23.384 17.779 9.277 1.00 93.25 163 ALA A CA 1
ATOM 1275 C C . ALA A 1 163 ? 24.321 16.645 8.825 1.00 93.25 163 ALA A C 1
ATOM 1277 O O . ALA A 1 163 ? 25.525 16.844 8.723 1.00 93.25 163 ALA A O 1
ATOM 1278 N N . THR A 1 164 ? 23.777 15.462 8.524 1.00 94.25 164 THR A N 1
ATOM 1279 C CA . THR A 1 164 ? 24.581 14.274 8.168 1.00 94.25 164 THR A CA 1
ATOM 1280 C C . THR A 1 164 ? 24.922 14.158 6.682 1.00 94.25 164 THR A C 1
ATOM 1282 O O . THR A 1 164 ? 25.881 13.477 6.335 1.00 94.25 164 THR A O 1
ATOM 1285 N N . ALA A 1 165 ? 24.146 14.770 5.781 1.00 91.75 165 ALA A N 1
ATOM 1286 C CA . ALA A 1 165 ? 24.369 14.665 4.332 1.00 91.75 165 ALA A CA 1
ATOM 1287 C C . ALA A 1 165 ? 24.029 15.940 3.549 1.00 91.75 165 ALA A C 1
ATOM 1289 O O . ALA A 1 165 ? 23.618 15.868 2.385 1.00 91.75 165 ALA A O 1
ATOM 1290 N N . GLY A 1 166 ? 24.139 17.100 4.194 1.00 92.00 166 GLY A N 1
ATOM 1291 C CA . GLY A 1 166 ? 23.908 18.411 3.594 1.00 92.00 166 GLY A CA 1
ATOM 1292 C C . GLY A 1 166 ? 22.437 18.734 3.331 1.00 92.00 166 GLY A C 1
ATOM 1293 O O . GLY A 1 166 ? 21.561 17.866 3.306 1.00 92.00 166 GLY A O 1
ATOM 1294 N N . PHE A 1 167 ? 22.144 20.007 3.098 1.00 92.25 167 PHE A N 1
ATOM 1295 C CA . PHE A 1 167 ? 20.816 20.457 2.687 1.00 92.25 167 PHE A CA 1
ATOM 1296 C C . PHE A 1 167 ? 20.564 20.157 1.197 1.00 92.25 167 PHE A C 1
ATOM 1298 O O . PHE A 1 167 ? 21.480 20.193 0.382 1.00 92.25 167 PHE A O 1
ATOM 1305 N N . SER A 1 168 ? 19.319 19.850 0.819 1.00 91.38 168 SER A N 1
ATOM 1306 C CA . SER A 1 168 ? 18.920 19.708 -0.589 1.00 91.38 168 SER A CA 1
ATOM 1307 C C . SER A 1 168 ? 17.436 20.014 -0.760 1.00 91.38 168 SER A C 1
ATOM 1309 O O . SER A 1 168 ? 16.615 19.476 -0.014 1.00 91.38 168 SER A O 1
ATOM 1311 N N . MET A 1 169 ? 17.090 20.799 -1.785 1.00 91.69 169 MET A N 1
ATOM 1312 C CA . MET A 1 169 ? 15.693 21.097 -2.133 1.00 91.69 169 MET A CA 1
ATOM 1313 C C . MET A 1 169 ? 14.897 19.829 -2.456 1.00 91.69 169 MET A C 1
ATOM 1315 O O . MET A 1 169 ? 13.789 19.663 -1.963 1.00 91.69 169 MET A O 1
ATOM 1319 N N . ARG A 1 170 ? 15.510 18.861 -3.151 1.00 87.25 170 ARG A N 1
ATOM 1320 C CA . ARG A 1 170 ? 14.876 17.564 -3.448 1.00 87.25 170 ARG A CA 1
ATOM 1321 C C . ARG A 1 170 ? 14.548 16.776 -2.181 1.00 87.25 170 ARG A C 1
ATOM 1323 O O . ARG A 1 170 ? 13.538 16.088 -2.122 1.00 87.25 170 ARG A O 1
ATOM 1330 N N . LYS A 1 171 ? 15.394 16.871 -1.145 1.00 87.25 171 LYS A N 1
ATOM 1331 C CA . LYS A 1 171 ? 15.087 16.270 0.162 1.00 87.25 171 LYS A CA 1
ATOM 1332 C C . LYS A 1 171 ? 13.898 16.986 0.795 1.00 87.25 171 LYS A C 1
ATOM 1334 O O . LYS A 1 171 ? 12.971 16.312 1.220 1.00 87.25 171 LYS A O 1
ATOM 1339 N N . LEU A 1 172 ? 13.901 18.320 0.811 1.00 90.94 172 LEU A N 1
ATOM 1340 C CA . LEU A 1 172 ? 12.806 19.116 1.371 1.00 90.94 172 LEU A CA 1
ATOM 1341 C C . LEU A 1 172 ? 11.455 18.778 0.721 1.00 90.94 172 LEU A C 1
ATOM 1343 O O . LEU A 1 172 ? 10.484 18.555 1.439 1.00 90.94 172 LEU A O 1
ATOM 1347 N N . GLU A 1 173 ? 11.409 18.665 -0.608 1.00 91.00 173 GLU A N 1
ATOM 1348 C CA . GLU A 1 173 ? 10.213 18.272 -1.367 1.00 91.00 173 GLU A CA 1
ATOM 1349 C C . GLU A 1 173 ? 9.616 16.945 -0.880 1.00 91.00 173 GLU A C 1
ATOM 1351 O O . GLU A 1 173 ? 8.401 16.845 -0.724 1.00 91.00 173 GLU A O 1
ATOM 1356 N N . VAL A 1 174 ? 10.449 15.947 -0.562 1.00 90.56 174 VAL A N 1
ATOM 1357 C CA . VAL A 1 174 ? 9.986 14.651 -0.035 1.00 90.56 174 VAL A CA 1
ATOM 1358 C C . VAL A 1 174 ? 9.327 14.806 1.338 1.00 90.56 174 VAL A C 1
ATOM 1360 O O . VAL A 1 174 ? 8.250 14.254 1.562 1.00 90.56 174 VAL A O 1
ATOM 1363 N N . TYR A 1 175 ? 9.930 15.569 2.257 1.00 93.31 175 TYR A N 1
ATOM 1364 C CA . TYR A 1 175 ? 9.349 15.782 3.592 1.00 93.31 175 TYR A CA 1
ATOM 1365 C C . TYR A 1 175 ? 8.066 16.618 3.529 1.00 93.31 175 TYR A C 1
ATOM 1367 O O . TYR A 1 175 ? 7.092 16.291 4.206 1.00 93.31 175 TYR A O 1
ATOM 1375 N N . VAL A 1 176 ? 8.026 17.658 2.691 1.00 94.88 176 VAL A N 1
ATOM 1376 C CA . VAL A 1 176 ? 6.816 18.467 2.473 1.00 94.88 176 VAL A CA 1
ATOM 1377 C C . VAL A 1 176 ? 5.714 17.624 1.832 1.00 94.88 176 VAL A C 1
ATOM 1379 O O . VAL A 1 176 ? 4.586 17.626 2.320 1.00 94.88 176 VAL A O 1
ATOM 1382 N N . GLY A 1 177 ? 6.037 16.844 0.798 1.00 92.94 177 GLY A N 1
ATOM 1383 C CA . GLY A 1 177 ? 5.103 15.921 0.154 1.00 92.94 177 GLY A CA 1
ATOM 1384 C C . GLY A 1 177 ? 4.539 14.884 1.127 1.00 92.94 177 GLY A C 1
ATOM 1385 O O . GLY A 1 177 ? 3.334 14.638 1.131 1.00 92.94 177 GLY A O 1
ATOM 1386 N N . PHE A 1 178 ? 5.375 14.338 2.017 1.00 93.00 178 PHE A N 1
ATOM 1387 C CA . PHE A 1 178 ? 4.927 13.450 3.092 1.00 93.00 178 PHE A CA 1
ATOM 1388 C C . PHE A 1 178 ? 3.924 14.139 4.028 1.00 93.00 178 PHE A C 1
ATOM 1390 O O . PHE A 1 178 ? 2.871 13.571 4.316 1.00 93.00 178 PHE A O 1
ATOM 1397 N N . LEU A 1 179 ? 4.195 15.373 4.464 1.00 96.31 179 LEU A N 1
ATOM 1398 C CA . LEU A 1 179 ? 3.272 16.125 5.323 1.00 96.31 179 LEU A CA 1
ATOM 1399 C C . LEU A 1 179 ? 1.948 16.449 4.622 1.00 96.31 179 LEU A C 1
ATOM 1401 O O . LEU A 1 179 ? 0.892 16.322 5.243 1.00 96.31 179 LEU A O 1
ATOM 1405 N N . ILE A 1 180 ? 1.988 16.800 3.333 1.00 96.56 180 ILE A N 1
ATOM 1406 C CA . ILE A 1 180 ? 0.787 17.005 2.513 1.00 96.56 180 ILE A CA 1
ATOM 1407 C C . ILE A 1 180 ? -0.033 15.715 2.442 1.00 96.56 180 ILE A C 1
ATOM 1409 O O . ILE A 1 180 ? -1.242 15.754 2.662 1.00 96.56 180 ILE A O 1
ATOM 1413 N N . LEU A 1 181 ? 0.610 14.567 2.201 1.00 93.88 181 LEU A N 1
ATOM 1414 C CA . LEU A 1 181 ? -0.065 13.270 2.171 1.00 93.88 181 LEU A CA 1
ATOM 1415 C C . LEU A 1 181 ? -0.722 12.947 3.519 1.00 93.88 181 LEU A C 1
ATOM 1417 O O . LEU A 1 181 ? -1.889 12.562 3.548 1.00 93.88 181 LEU A O 1
ATOM 1421 N N . VAL A 1 182 ? -0.016 13.137 4.640 1.00 95.50 182 VAL A N 1
ATOM 1422 C CA . VAL A 1 182 ? -0.587 12.913 5.979 1.00 95.50 182 VAL A CA 1
ATOM 1423 C C . VAL A 1 182 ? -1.784 13.831 6.227 1.00 95.50 182 VAL A C 1
ATOM 1425 O O . VAL A 1 182 ? -2.835 13.359 6.661 1.00 95.50 182 VAL A O 1
ATOM 1428 N N . ALA A 1 183 ? -1.662 15.124 5.922 1.00 96.06 183 ALA A N 1
ATOM 1429 C CA . ALA A 1 183 ? -2.755 16.080 6.074 1.00 96.06 183 ALA A CA 1
ATOM 1430 C C . ALA A 1 183 ? -3.966 15.705 5.205 1.00 96.06 183 ALA A C 1
ATOM 1432 O O . ALA A 1 183 ? -5.101 15.736 5.681 1.00 96.06 183 ALA A O 1
ATOM 1433 N N . PHE A 1 184 ? -3.727 15.284 3.962 1.00 95.88 184 PHE A N 1
ATOM 1434 C CA . PHE A 1 184 ? -4.760 14.821 3.041 1.00 95.88 184 PHE A CA 1
ATOM 1435 C C . PHE A 1 184 ? -5.487 13.579 3.572 1.00 95.88 184 PHE A C 1
ATOM 1437 O O . PHE A 1 184 ? -6.717 13.563 3.622 1.00 95.88 184 PHE A O 1
ATOM 1444 N N . VAL A 1 185 ? -4.751 12.574 4.056 1.00 95.25 185 VAL A N 1
ATOM 1445 C CA . VAL A 1 185 ? -5.329 11.353 4.645 1.00 95.25 185 VAL A CA 1
ATOM 1446 C C . VAL A 1 185 ? -6.142 11.668 5.904 1.00 95.25 185 VAL A C 1
ATOM 1448 O O . VAL A 1 185 ? -7.243 11.144 6.065 1.00 95.25 185 VAL A O 1
ATOM 1451 N N . LEU A 1 186 ? -5.657 12.554 6.780 1.00 95.19 186 LEU A N 1
ATOM 1452 C CA . LEU A 1 186 ? -6.410 12.999 7.961 1.00 95.19 186 LEU A CA 1
ATOM 1453 C C . LEU A 1 186 ? -7.667 13.795 7.580 1.00 95.19 186 LEU A C 1
ATOM 1455 O O . LEU A 1 186 ? -8.705 13.653 8.230 1.00 95.19 186 LEU A O 1
ATOM 1459 N N . GLY A 1 187 ? -7.598 14.604 6.522 1.00 94.44 187 GLY A N 1
ATOM 1460 C CA . GLY A 1 187 ? -8.750 15.302 5.952 1.00 94.44 187 GLY A CA 1
ATOM 1461 C C . GLY A 1 187 ? -9.806 14.325 5.433 1.00 94.44 187 GLY A C 1
ATOM 1462 O O . GLY A 1 187 ? -10.980 14.441 5.790 1.00 94.44 187 GLY A O 1
ATOM 1463 N N . ILE A 1 188 ? -9.385 13.309 4.675 1.00 93.75 188 ILE A N 1
ATOM 1464 C CA . ILE A 1 188 ? -10.262 12.223 4.223 1.00 93.75 188 ILE A CA 1
ATOM 1465 C C . ILE A 1 188 ? -10.875 11.492 5.418 1.00 93.75 188 ILE A C 1
ATOM 1467 O O . ILE A 1 188 ? -12.093 11.351 5.461 1.00 93.75 188 ILE A O 1
ATOM 1471 N N . GLU A 1 189 ? -10.085 11.081 6.414 1.00 93.81 189 GLU A N 1
ATOM 1472 C CA . GLU A 1 189 ? -10.608 10.412 7.617 1.00 93.81 189 GLU A CA 1
ATOM 1473 C C . GLU A 1 189 ? -11.644 11.281 8.332 1.00 93.81 189 GLU A C 1
ATOM 1475 O O . GLU A 1 189 ? -12.690 10.786 8.747 1.00 93.81 189 GLU A O 1
ATOM 1480 N N . THR A 1 190 ? -11.400 12.591 8.420 1.00 93.88 190 THR A N 1
ATOM 1481 C CA . THR A 1 190 ? -12.341 13.548 9.018 1.00 93.88 190 THR A CA 1
ATOM 1482 C C . THR A 1 190 ? -13.670 13.582 8.265 1.00 93.88 190 THR A C 1
ATOM 1484 O O . THR A 1 190 ? -14.727 13.680 8.892 1.00 93.88 190 THR A O 1
ATOM 1487 N N . THR A 1 191 ? -13.641 13.459 6.939 1.00 93.44 191 THR A N 1
ATOM 1488 C CA . THR A 1 191 ? -14.843 13.358 6.102 1.00 93.44 191 THR A CA 1
ATOM 1489 C C . THR A 1 191 ? -15.522 11.997 6.260 1.00 93.44 191 THR A C 1
ATOM 1491 O O . THR A 1 191 ? -16.719 11.935 6.544 1.00 93.44 191 THR A O 1
ATOM 1494 N N . ILE A 1 192 ? -14.774 10.896 6.155 1.00 93.25 192 ILE A N 1
ATOM 1495 C CA . ILE A 1 192 ? -15.313 9.532 6.234 1.00 93.25 192 ILE A CA 1
ATOM 1496 C C . ILE A 1 192 ? -15.959 9.279 7.601 1.00 93.25 192 ILE A C 1
ATOM 1498 O O . ILE A 1 192 ? -17.055 8.723 7.661 1.00 93.25 192 ILE A O 1
ATOM 1502 N N . GLN A 1 193 ? -15.341 9.707 8.706 1.00 94.25 193 GLN A N 1
ATOM 1503 C CA . GLN A 1 193 ? -15.905 9.493 10.044 1.00 94.25 193 GLN A CA 1
ATOM 1504 C C . GLN A 1 193 ? -17.209 10.277 10.282 1.00 94.25 193 GLN A C 1
ATOM 1506 O O . GLN A 1 193 ? -17.993 9.885 11.144 1.00 94.25 193 GLN A O 1
ATOM 1511 N N . ARG A 1 194 ? -17.471 11.355 9.523 1.00 92.38 194 ARG A N 1
ATOM 1512 C CA . ARG A 1 194 ? -18.764 12.069 9.544 1.00 92.38 194 ARG A CA 1
ATOM 1513 C C . ARG A 1 194 ? -19.846 11.301 8.790 1.00 92.38 194 ARG A C 1
ATOM 1515 O O . ARG A 1 194 ? -20.980 11.259 9.249 1.00 92.38 194 ARG A O 1
ATOM 1522 N N . LEU A 1 195 ? -19.491 10.677 7.665 1.00 92.81 195 LEU A N 1
ATOM 1523 C CA . LEU A 1 195 ? -20.408 9.852 6.870 1.00 92.81 195 LEU A CA 1
ATOM 1524 C C . LEU A 1 195 ? -20.727 8.521 7.567 1.00 92.81 195 LEU A C 1
ATOM 1526 O O . LEU A 1 195 ? -21.871 8.067 7.577 1.00 92.81 195 LEU A O 1
ATOM 1530 N N . TRP A 1 196 ? -19.719 7.900 8.183 1.00 93.69 196 TRP A N 1
ATOM 1531 C CA . TRP A 1 196 ? -19.831 6.628 8.896 1.00 93.69 196 TRP A CA 1
ATOM 1532 C C . TRP A 1 196 ? -19.179 6.719 10.282 1.00 93.69 196 TRP A C 1
ATOM 1534 O O . TRP A 1 196 ? -18.011 6.357 10.432 1.00 93.69 196 TRP A O 1
ATOM 1544 N N . PRO A 1 197 ? -19.921 7.137 11.324 1.00 94.31 197 PRO A N 1
ATOM 1545 C CA . PRO A 1 197 ? -19.374 7.269 12.677 1.00 94.31 197 PRO A CA 1
ATOM 1546 C C . PRO A 1 197 ? -18.926 5.943 13.309 1.00 94.31 197 PRO A C 1
ATOM 1548 O O . PRO A 1 197 ? -17.943 5.920 14.048 1.00 94.31 197 PRO A O 1
ATOM 1551 N N . SER A 1 198 ? -19.605 4.830 13.001 1.00 96.06 198 SER A N 1
ATOM 1552 C CA . SER A 1 198 ? -19.220 3.489 13.471 1.00 96.06 198 SER A CA 1
ATOM 1553 C C . SER A 1 198 ? -17.926 3.0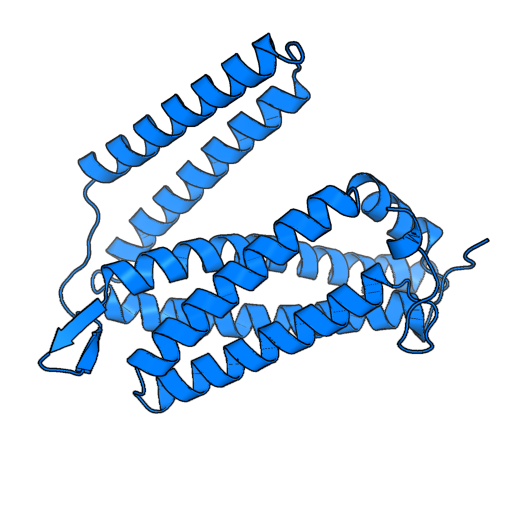28 12.800 1.00 96.06 198 SER A C 1
ATOM 1555 O O . SER A 1 198 ? -17.849 2.907 11.572 1.00 96.06 198 SER A O 1
ATOM 1557 N N . GLY A 1 199 ? -16.914 2.730 13.617 1.00 94.69 199 GLY A N 1
ATOM 1558 C CA . GLY A 1 199 ? -15.637 2.219 13.128 1.00 94.69 199 GLY A CA 1
ATOM 1559 C C . GLY A 1 199 ?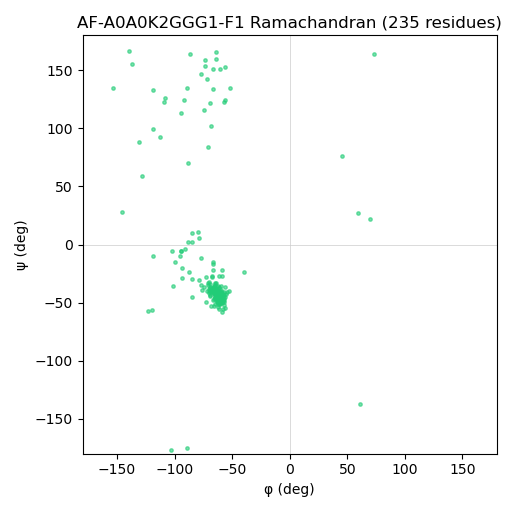 -15.768 0.829 12.500 1.00 94.69 199 GLY A C 1
ATOM 1560 O O . GLY A 1 199 ? -15.160 0.571 11.463 1.00 94.69 199 GLY A O 1
ATOM 1561 N N . ALA A 1 200 ? -16.623 -0.036 13.052 1.00 96.00 200 ALA A N 1
ATOM 1562 C CA . ALA A 1 200 ? -16.914 -1.348 12.480 1.00 96.00 200 ALA A CA 1
ATOM 1563 C C . ALA A 1 200 ? -17.505 -1.251 11.063 1.00 96.00 200 ALA A C 1
ATOM 1565 O O . ALA A 1 200 ? -17.078 -1.975 10.158 1.00 96.00 200 ALA A O 1
ATOM 1566 N N . ARG A 1 201 ? -18.443 -0.317 10.832 1.00 96.25 201 ARG A N 1
ATOM 1567 C CA . ARG A 1 201 ? -18.994 -0.062 9.489 1.00 96.25 201 ARG A CA 1
ATOM 1568 C C . ARG A 1 201 ? -17.907 0.408 8.526 1.00 96.25 201 ARG A C 1
ATOM 1570 O O . ARG A 1 201 ? -17.813 -0.143 7.430 1.00 96.25 201 ARG A O 1
ATOM 1577 N N . ARG A 1 202 ? -17.070 1.369 8.939 1.00 96.25 202 ARG A N 1
ATOM 1578 C CA . ARG A 1 202 ? -15.936 1.840 8.124 1.00 96.25 202 ARG A CA 1
ATOM 1579 C C . ARG A 1 202 ? -14.992 0.702 7.771 1.00 96.25 202 ARG A C 1
ATOM 1581 O O . ARG A 1 202 ? -14.662 0.546 6.604 1.00 96.25 202 ARG A O 1
ATOM 1588 N N . HIS A 1 203 ? -14.625 -0.126 8.745 1.00 96.88 203 HIS A N 1
ATOM 1589 C CA . HIS A 1 203 ? -13.711 -1.244 8.537 1.00 96.88 203 HIS A CA 1
ATOM 1590 C C . HIS A 1 203 ? -14.253 -2.236 7.499 1.00 96.88 203 HIS A C 1
ATOM 1592 O O . HIS A 1 203 ? -13.527 -2.636 6.595 1.00 96.88 203 HIS A O 1
ATOM 1598 N N . ARG A 1 204 ? -15.543 -2.592 7.563 1.00 96.38 204 ARG A N 1
ATOM 1599 C CA . ARG A 1 204 ? -16.162 -3.507 6.588 1.00 96.38 204 ARG A CA 1
ATOM 1600 C C . ARG A 1 204 ? -16.204 -2.922 5.172 1.00 96.38 204 ARG A C 1
ATOM 1602 O O . ARG A 1 204 ? -15.859 -3.614 4.215 1.00 96.38 204 ARG A O 1
ATOM 1609 N N . VAL A 1 205 ? -16.609 -1.657 5.039 1.00 96.81 205 VAL A N 1
ATOM 1610 C CA . VAL A 1 205 ? -16.726 -0.981 3.734 1.00 96.81 205 VAL A CA 1
ATOM 1611 C C . VAL A 1 205 ? -15.348 -0.749 3.120 1.00 96.81 205 VAL A C 1
ATOM 1613 O O . VAL A 1 205 ? -15.087 -1.184 2.000 1.00 96.81 205 VAL A O 1
ATOM 1616 N N . LEU A 1 206 ? -14.444 -0.120 3.870 1.00 97.25 206 LEU A N 1
ATOM 1617 C CA . LEU A 1 206 ? -13.102 0.209 3.400 1.00 97.25 206 LEU A CA 1
ATOM 1618 C C . LEU A 1 206 ? -12.232 -1.037 3.236 1.00 97.25 206 LEU A C 1
ATOM 1620 O O . LEU A 1 206 ? -11.432 -1.088 2.307 1.00 97.25 206 LEU A O 1
ATOM 1624 N N . GLY A 1 207 ? -12.425 -2.071 4.057 1.00 97.31 207 GLY A N 1
ATOM 1625 C CA . GLY A 1 207 ? -11.778 -3.370 3.870 1.00 97.31 207 GLY A CA 1
ATOM 1626 C C . GLY A 1 207 ? -12.202 -4.045 2.566 1.00 97.31 207 GLY A C 1
ATOM 1627 O O . GLY A 1 207 ? -11.352 -4.538 1.830 1.00 97.31 207 GLY A O 1
ATOM 1628 N N . THR A 1 208 ? -13.494 -3.991 2.224 1.00 97.94 208 THR A N 1
ATOM 1629 C CA . THR A 1 208 ? -14.002 -4.505 0.938 1.00 97.94 208 THR A CA 1
ATOM 1630 C C . THR A 1 208 ? -13.425 -3.720 -0.239 1.00 97.94 208 THR A C 1
ATOM 1632 O O . THR A 1 208 ? -12.920 -4.315 -1.186 1.00 97.94 208 THR A O 1
ATOM 1635 N N . PHE A 1 209 ? -13.441 -2.388 -0.158 1.00 97.94 209 PHE A N 1
ATOM 1636 C CA . PHE A 1 209 ? -12.839 -1.511 -1.163 1.00 97.94 209 PHE A CA 1
ATOM 1637 C C . PHE A 1 209 ? -11.343 -1.799 -1.366 1.00 97.94 209 PHE A C 1
ATOM 1639 O O . PHE A 1 209 ? -10.901 -1.992 -2.496 1.00 97.94 209 PHE A O 1
ATOM 1646 N N . THR A 1 210 ? -10.582 -1.905 -0.273 1.00 97.88 210 THR A N 1
ATOM 1647 C CA . THR A 1 210 ? -9.141 -2.207 -0.304 1.00 97.88 210 THR A CA 1
ATOM 1648 C C . THR A 1 210 ? -8.879 -3.545 -0.986 1.00 97.88 210 THR A C 1
ATOM 1650 O O . THR A 1 210 ? -7.988 -3.654 -1.822 1.00 97.88 210 THR A O 1
ATOM 1653 N N . MET A 1 211 ? -9.688 -4.559 -0.682 1.00 98.00 211 MET A N 1
ATOM 1654 C CA . MET A 1 211 ? -9.517 -5.879 -1.273 1.00 98.00 211 MET A CA 1
ATOM 1655 C C . MET A 1 211 ? -9.858 -5.905 -2.769 1.00 98.00 211 MET A C 1
ATOM 1657 O O . MET A 1 211 ? -9.155 -6.548 -3.542 1.00 98.00 211 MET A O 1
ATOM 1661 N N . ILE A 1 212 ? -10.877 -5.158 -3.209 1.00 98.38 212 ILE A N 1
ATOM 1662 C CA . ILE A 1 212 ? -11.164 -4.980 -4.642 1.00 98.38 212 ILE A CA 1
ATOM 1663 C C . ILE A 1 212 ? -9.969 -4.328 -5.346 1.00 98.38 212 ILE A C 1
ATOM 1665 O O . ILE A 1 212 ? -9.532 -4.830 -6.381 1.00 98.38 212 ILE A O 1
ATOM 1669 N N . ILE A 1 213 ? -9.401 -3.263 -4.766 1.00 98.12 213 ILE A N 1
ATOM 1670 C CA . ILE A 1 213 ? -8.189 -2.625 -5.298 1.00 98.12 213 ILE A CA 1
ATOM 1671 C C . ILE A 1 213 ? -7.047 -3.631 -5.404 1.00 98.12 213 ILE A C 1
ATOM 1673 O O . ILE A 1 213 ? -6.403 -3.686 -6.444 1.00 98.12 213 ILE A O 1
ATOM 1677 N N . TYR A 1 214 ? -6.806 -4.453 -4.381 1.00 98.00 214 TYR A N 1
ATOM 1678 C CA . TYR A 1 214 ? -5.728 -5.447 -4.407 1.00 98.00 214 TYR A CA 1
ATOM 1679 C C . TYR A 1 214 ? -5.920 -6.507 -5.494 1.00 98.00 214 TYR A C 1
ATOM 1681 O O . TYR A 1 214 ? -4.957 -6.862 -6.169 1.00 98.00 214 TYR A O 1
ATOM 1689 N N . CYS A 1 215 ? -7.153 -6.956 -5.739 1.00 98.38 215 CYS A N 1
ATOM 1690 C CA . CYS A 1 215 ? -7.437 -7.845 -6.866 1.00 98.38 215 CYS A CA 1
ATOM 1691 C C . CYS A 1 215 ? -7.156 -7.167 -8.218 1.00 98.38 215 CYS A C 1
ATOM 1693 O O . CYS A 1 215 ? -6.521 -7.767 -9.083 1.00 98.38 215 CYS A O 1
ATOM 1695 N N . ILE A 1 216 ? -7.584 -5.912 -8.405 1.00 98.38 216 ILE A N 1
ATOM 1696 C CA . ILE A 1 216 ? -7.322 -5.154 -9.643 1.00 98.38 216 ILE A CA 1
ATOM 1697 C C . ILE A 1 216 ? -5.819 -4.896 -9.812 1.00 98.38 216 ILE A C 1
ATOM 1699 O O . ILE A 1 216 ? -5.295 -5.004 -10.920 1.00 98.38 216 ILE A O 1
ATOM 1703 N N . LEU A 1 217 ? -5.108 -4.597 -8.725 1.00 97.00 217 LEU A N 1
ATOM 1704 C CA . LEU A 1 217 ? -3.657 -4.428 -8.715 1.00 97.00 217 LEU A CA 1
ATOM 1705 C C . LEU A 1 217 ? -2.937 -5.689 -9.162 1.00 97.00 217 LEU A C 1
ATOM 1707 O O . LEU A 1 217 ? -2.042 -5.607 -9.996 1.00 97.00 217 LEU A O 1
ATOM 1711 N N . PHE A 1 218 ? -3.351 -6.848 -8.656 1.00 97.81 218 PHE A N 1
ATOM 1712 C CA . PHE A 1 218 ? -2.778 -8.118 -9.077 1.00 97.81 218 PHE A CA 1
ATOM 1713 C C . PHE A 1 218 ? -2.975 -8.362 -10.577 1.00 97.81 218 PHE A C 1
ATOM 1715 O O . PHE A 1 218 ? -2.026 -8.724 -11.271 1.00 97.81 218 PHE A O 1
ATOM 1722 N N . VAL A 1 219 ? -4.178 -8.102 -11.099 1.00 98.50 219 VAL A N 1
ATOM 1723 C CA . VAL A 1 219 ? -4.484 -8.264 -12.530 1.00 98.50 219 VAL A CA 1
ATOM 1724 C C . VAL A 1 219 ? -3.669 -7.295 -13.385 1.00 98.50 219 VAL A C 1
ATOM 1726 O O . VAL A 1 219 ? -3.003 -7.716 -14.325 1.00 98.50 219 VAL A O 1
ATOM 1729 N N . THR A 1 220 ? -3.684 -6.006 -13.050 1.00 96.38 220 THR A N 1
ATOM 1730 C CA . THR A 1 220 ? -2.960 -4.974 -13.810 1.00 96.38 220 THR A CA 1
ATOM 1731 C C . THR A 1 220 ? -1.443 -5.150 -13.724 1.00 96.38 220 THR A C 1
ATOM 1733 O O . THR A 1 220 ? -0.764 -4.956 -14.725 1.00 96.38 220 THR A O 1
ATOM 1736 N N . GLY A 1 221 ? -0.907 -5.590 -12.582 1.00 93.38 221 GLY A N 1
ATOM 1737 C CA . GLY A 1 221 ? 0.517 -5.907 -12.422 1.00 93.38 221 GLY A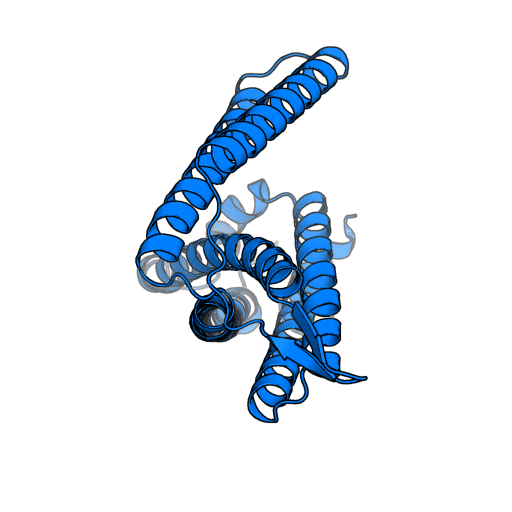 CA 1
ATOM 1738 C C . GLY A 1 221 ? 0.934 -7.160 -13.191 1.00 93.38 221 GLY A C 1
ATOM 1739 O O . GLY A 1 221 ? 1.964 -7.175 -13.856 1.00 93.38 221 GLY A O 1
ATOM 1740 N N . THR A 1 222 ? 0.091 -8.196 -13.188 1.00 96.00 222 THR A N 1
ATOM 1741 C CA . THR A 1 222 ? 0.315 -9.395 -14.011 1.00 96.00 222 THR A CA 1
ATOM 1742 C C . THR A 1 222 ? 0.258 -9.053 -15.498 1.00 96.00 222 THR A C 1
ATOM 1744 O O . THR A 1 222 ? 1.053 -9.568 -16.284 1.00 96.00 222 THR A O 1
ATOM 1747 N N . PHE A 1 223 ? -0.647 -8.154 -15.896 1.00 95.94 223 PHE A N 1
ATOM 1748 C CA . PHE A 1 223 ? -0.726 -7.655 -17.264 1.00 95.94 223 PHE A CA 1
ATOM 1749 C C . PHE A 1 223 ? 0.558 -6.923 -17.668 1.00 95.94 223 PHE A C 1
ATOM 1751 O O . PHE A 1 223 ? 1.131 -7.251 -18.704 1.00 95.94 223 PHE A O 1
ATOM 1758 N N . THR A 1 224 ? 1.059 -5.987 -16.854 1.00 91.31 224 THR A N 1
ATOM 1759 C CA . THR A 1 224 ? 2.304 -5.266 -17.176 1.00 91.31 224 THR A CA 1
ATOM 1760 C C . THR A 1 224 ? 3.516 -6.196 -17.205 1.00 91.31 224 THR A C 1
ATOM 1762 O O . THR A 1 224 ? 4.319 -6.089 -18.129 1.00 91.31 224 THR A O 1
ATOM 1765 N N . TYR A 1 225 ? 3.612 -7.159 -16.279 1.00 91.38 225 TYR A N 1
ATOM 1766 C CA . TYR A 1 225 ? 4.636 -8.212 -16.308 1.00 91.38 225 TYR A CA 1
ATOM 1767 C C . TYR A 1 225 ? 4.570 -9.021 -17.613 1.00 91.38 225 TYR A C 1
ATOM 1769 O O . TYR A 1 225 ? 5.577 -9.203 -18.290 1.00 91.38 225 TYR A O 1
ATOM 1777 N N . THR A 1 226 ? 3.374 -9.470 -18.001 1.00 92.88 226 THR A N 1
ATOM 1778 C CA . THR A 1 226 ? 3.165 -10.281 -19.212 1.00 92.88 226 THR A CA 1
ATOM 1779 C C . THR A 1 226 ? 3.540 -9.506 -20.472 1.00 92.88 226 THR A C 1
ATOM 1781 O O . THR A 1 226 ? 4.223 -10.033 -21.350 1.00 92.88 226 THR A O 1
ATOM 1784 N N . MET A 1 227 ? 3.124 -8.242 -20.549 1.00 91.38 227 MET A N 1
ATOM 1785 C CA . MET A 1 227 ? 3.442 -7.362 -21.670 1.00 91.38 227 MET A CA 1
ATOM 1786 C C . MET A 1 227 ? 4.953 -7.162 -21.807 1.00 91.38 227 MET A C 1
ATOM 1788 O O . MET A 1 227 ? 5.467 -7.308 -22.909 1.00 91.38 227 MET A O 1
ATOM 1792 N N . LEU A 1 228 ? 5.659 -6.887 -20.707 1.00 88.69 228 LEU A N 1
ATOM 1793 C CA . LEU A 1 228 ? 7.095 -6.595 -20.733 1.00 88.69 228 LEU A CA 1
ATOM 1794 C C . LEU A 1 228 ? 7.987 -7.823 -20.900 1.00 88.69 228 LEU A C 1
ATOM 1796 O O . LEU A 1 228 ? 9.043 -7.706 -21.506 1.00 88.69 228 LEU A O 1
ATOM 1800 N N . TYR A 1 229 ? 7.619 -8.974 -20.336 1.00 87.94 229 TYR A N 1
ATOM 1801 C CA . TYR A 1 229 ? 8.566 -10.087 -20.175 1.00 87.94 229 TYR A CA 1
ATOM 1802 C C . TYR A 1 229 ? 8.180 -11.368 -20.918 1.00 87.94 229 TYR A C 1
ATOM 1804 O O . TYR A 1 229 ? 8.995 -12.288 -20.998 1.00 87.94 229 TYR A O 1
ATOM 1812 N N . ILE A 1 230 ? 6.961 -11.443 -21.462 1.00 91.19 230 ILE A N 1
ATOM 1813 C CA . ILE A 1 230 ? 6.474 -12.620 -22.197 1.00 91.19 230 ILE A CA 1
ATOM 1814 C C . ILE A 1 230 ? 6.116 -12.251 -23.636 1.00 91.19 230 ILE A C 1
ATOM 1816 O O . ILE A 1 230 ? 6.633 -12.861 -24.565 1.00 91.19 230 ILE A O 1
ATOM 1820 N N . LEU A 1 231 ? 5.227 -11.273 -23.829 1.00 92.94 231 LEU A N 1
ATOM 1821 C CA . LEU A 1 231 ? 4.683 -10.959 -25.156 1.00 92.94 231 LEU A CA 1
ATOM 1822 C C . LEU A 1 231 ? 5.577 -10.016 -25.956 1.00 92.94 231 LEU A C 1
ATOM 1824 O O . LEU A 1 231 ? 5.805 -10.243 -27.141 1.00 92.94 231 LEU A O 1
ATOM 1828 N N . TYR A 1 232 ? 6.070 -8.962 -25.308 1.00 91.50 232 TYR A N 1
ATOM 1829 C CA . TYR A 1 232 ? 6.879 -7.929 -25.947 1.00 91.50 232 TYR A CA 1
ATOM 1830 C C . TYR A 1 232 ? 8.175 -7.700 -25.175 1.00 91.50 232 TYR A C 1
ATOM 1832 O O . TYR A 1 232 ? 8.421 -6.578 -24.720 1.00 91.50 232 TYR A O 1
ATOM 1840 N N . PRO A 1 233 ? 9.010 -8.746 -25.021 1.00 85.88 233 PRO A N 1
ATOM 1841 C CA . PRO A 1 233 ? 10.313 -8.581 -24.408 1.00 85.88 233 PRO A CA 1
ATOM 1842 C C . PRO A 1 233 ? 11.108 -7.535 -25.183 1.00 85.88 233 PRO A C 1
ATOM 1844 O O . PRO A 1 233 ? 11.306 -7.650 -26.396 1.00 85.88 233 PRO A O 1
ATOM 1847 N N . GLY A 1 234 ? 11.537 -6.485 -24.486 1.00 75.19 234 GLY A N 1
ATOM 1848 C CA . GLY A 1 234 ? 12.499 -5.540 -25.032 1.00 75.19 234 GLY A CA 1
ATOM 1849 C C . GLY A 1 234 ? 13.768 -6.269 -25.461 1.00 75.19 234 GLY A C 1
ATOM 1850 O O . GLY A 1 234 ? 14.126 -7.318 -24.917 1.00 75.19 234 GLY A O 1
ATOM 1851 N N . LYS A 1 235 ? 14.477 -5.704 -26.440 1.00 61.25 235 LYS A N 1
ATOM 1852 C CA . LYS A 1 235 ? 15.832 -6.153 -26.760 1.00 61.25 235 LYS A CA 1
ATOM 1853 C C . LYS A 1 235 ? 16.740 -5.705 -25.619 1.00 61.25 235 LYS A C 1
ATOM 1855 O O . LYS A 1 235 ? 17.330 -4.635 -25.695 1.00 61.25 235 LYS A O 1
ATOM 1860 N N . ILE A 1 236 ? 16.805 -6.485 -24.546 1.00 49.66 236 ILE A N 1
ATOM 1861 C CA . ILE A 1 236 ? 17.841 -6.302 -23.534 1.00 49.66 236 ILE A CA 1
ATOM 1862 C C . ILE A 1 236 ? 19.154 -6.699 -24.219 1.00 49.66 236 ILE A C 1
ATOM 1864 O O . ILE A 1 236 ? 19.386 -7.881 -24.482 1.00 49.66 236 ILE A O 1
ATOM 1868 N N . GLY A 1 237 ? 19.925 -5.687 -24.619 1.00 40.75 237 GLY A N 1
ATOM 1869 C CA . GLY A 1 237 ? 21.344 -5.793 -24.947 1.00 40.75 237 GLY A CA 1
ATOM 1870 C C . GLY A 1 237 ? 22.183 -5.595 -23.697 1.00 40.75 237 GLY A C 1
ATOM 1871 O O . GLY A 1 237 ? 21.759 -4.787 -22.839 1.00 40.75 237 GLY A O 1
#

Nearest PDB structures (foldseek):
  6h2f-assembly1_A  TM=2.585E-01  e=3.033E+00  Aeromonas hydrophila subsp. hydrophila AL09-71
  7l2o-assembly1_D  TM=2.294E-01  e=7.945E+00  Rattus norvegicus
  7l2t-assembly1_D  TM=2.081E-01  e=5.463E+00  Rattus norvegicus
  7rqy-assembly1_A  TM=1.922E-01  e=7.139E+00  Rattus norvegicus

Solvent-accessible surface area (backbone atoms only — not comparable to full-atom values): 12721 Å² total; per-residue (Å²): 124,72,66,45,67,36,80,24,87,83,79,51,70,33,23,32,47,53,44,49,50,54,51,50,48,51,50,52,48,51,53,50,51,53,24,51,52,28,49,75,70,67,36,42,59,66,16,52,52,48,46,48,54,49,49,52,51,48,53,52,47,53,52,52,50,48,71,72,64,44,65,78,53,56,76,48,41,60,77,63,32,49,47,60,57,68,67,53,42,66,72,46,50,48,55,50,50,52,52,36,53,54,50,48,56,52,46,56,54,45,48,58,50,50,50,54,48,55,63,75,21,53,42,70,64,80,98,41,58,43,66,35,68,58,74,52,73,85,50,67,70,55,52,52,50,51,54,49,50,51,48,52,51,46,52,51,53,49,49,53,45,27,76,76,70,48,80,50,72,72,57,49,51,53,53,52,50,50,52,52,50,51,52,50,53,53,50,50,51,59,53,48,34,68,78,40,35,25,33,33,60,43,50,56,54,53,50,51,52,50,52,53,50,48,54,52,43,49,52,46,49,50,48,52,49,41,46,36,21,66,77,18,45,25,80,83,123

Mean predicted aligned error: 5.36 Å

Sequence (237 aa):
MEWLKDPGFLGTHATIGADLSQLMATLFTGLFIIGWVQARKRQADAHHWLMFCGMIAMLAFFVAYYLFRQLGVLAVEGKEGFGGSQELYDHVFIPVLVVHIILVIIGLVMAIYMIILGFRTQIFVGDRRQLNEAPLVTTWKRIGAILGATTVLALLAFALRGATAGFSMRKLEVYVGFLILVAFVLGIETTIQRLWPSGARRHRVLGTFTMIIYCILFVTGTFTYTMLYILYPGKIG

pLDDT: mean 90.2, std 12.24, range [40.25, 98.62]

Organism: Nitrospira moscoviensis (NCBI:txid42253)

Foldseek 3Di:
DCQQQPQPPVPWQHGVLLNVVLVLLVVLLVLLVVLVVCVVVVVLVVSLVSLLVSLVVVVVCVVVSCVPVPCVVVVVCLVQWFQDDPCCSPPPLVVLVVVLVVLVVVLNLLSVVLNVLSVQQWDDDDPHIDGHQDFDADDPVRLVVVLVVLLVVLVVVQVVCCVVPNDDPVSVCVSVVVSVVSNVSSVVSNVVCVVPRGSRVVSVVSSVVSSVSSVSSSVSSVVSSCSRIPVGGRPPD

Radius of gyration: 20.68 Å; Cα contacts (8 Å, |Δi|>4): 204; chains: 1; bounding box: 45×40×58 Å

InterPro domains:
  IPR007352 Protein of unknown function DUF420 [PF04238] (20-122)
  IPR007352 Protein of unknown function DUF420 [PTHR37692] (13-123)

Secondary structure (DSSP, 8-state):
-GGGGSBPSSSSS-BHHHHHHHHHHHHHHHHHHHHHHHHHTT-HHHHHHHHHHHHHHHHHHHHHHHHHHTTTTHHHHHHHHB-S-HHHIIIIIHHHHHHHHHHHHHHHHHHHHHHHHHHHTEEEETTEEEE--SB----HHHHHHHHHHHHHHHHHHHHHHHHHH---HHHHHHHHHHHHHHHHHHHHHHHHHHH--BHHHHHHHHHHHHHHHHHHHHHHHHHHHHIIIIISB----